Protein AF-A0AAW2WNN3-F1 (afdb_monomer)

Foldseek 3Di:
DVVLLCLLLVDDQAFDAADPAADDPPDPDPDDDDDPPDPPDDPQWDWDADLNDTDIWGADPQRNDTQPPLWDADVQVRTIGAVWFDQDPVSRGTHHQQSVLSVLVVLVVVLVVLVVLLVVLVVQLVVQCVVVVDDSVVSCVVCVVSVVSNVVSVVSCVVSVVVNVVVLVCLQQVHGNCCVVPPPCVPPRDSRHPGRVVSVCSSHVDDRDDHPDDPPDDPDDPPPDDD

Sequence (227 aa):
VLVLLLLTSGRDPGIIPRNTRPPAPESLGANVEPGPGQTASLPRTKDVVVDGVTVKVKYCETCMLYRPPRSSHCSICNNCVERFDHHCRWLGQCIGLRNYRFFFMFVFSTTLLCLYGHAFCWVYIRRIMDSEKTSIWKAMTKTPASIALIVYSLLALWFVGGLSVLHLYLISVNQSTYEKFRYHFSRHTNPFNKGIVKNFAEVFCSSIPESKINFRAKVQKKSGMPP

Nearest PDB structures (foldseek):
  8hf3-assembly1_A  TM=8.429E-01  e=1.816E-17  Homo sapiens
  8hfc-assembly1_A  TM=7.521E-01  e=1.299E-13  Saccharomyces cerevisiae S288C
  6bmn-assembly1_A  TM=8.277E-01  e=1.244E-09  Homo sapiens
  6bml-assembly1_A  TM=8.113E-01  e=1.244E-09  Homo sapiens
  6bmm-assembly1_B  TM=8.206E-01  e=7.171E-09  Homo sapiens

Secondary structure (DSSP, 8-state):
-HHHHHHHHSS---BPPPPSSPPP----SS--PPPTT---PPPSEEEEEETTEEEEEEEETTTTEEPPTT-EEETTTTEEETT--EEETTTTEEE-TTTHHHHHHHHHHHHHHHHHHHHHHHHHHHHHHHHHT--HHHHHHH-HHHHHHHHHHHHHIIIIIHHHHHHHHHHHTT--HHHHHH---TTS--TT---HHHHHHHHHTSPPPPPSS-TTSPP---TT---

Mean predicted aligned error: 7.96 Å

Organism: Sesamum radiatum (NCBI:txid300843)

Solvent-accessible surface area (backbone atoms only — not comparable to full-atom values): 13166 Å² total; per-residue (Å²): 84,69,69,31,45,48,50,29,61,72,38,71,23,35,54,55,74,61,48,96,54,66,72,75,80,72,71,71,68,92,85,74,82,80,62,96,84,67,76,86,71,76,69,65,57,48,82,44,75,47,93,90,42,79,41,82,29,44,55,34,79,93,38,26,40,71,40,56,85,64,35,44,72,38,79,87,80,67,41,38,26,34,47,31,32,49,73,40,78,93,63,74,41,61,36,10,62,58,14,39,54,33,43,51,51,22,40,43,44,44,30,51,50,35,51,50,53,38,52,49,41,53,52,52,43,51,52,46,18,66,75,68,74,46,52,69,70,60,33,44,70,75,35,57,67,47,53,52,48,41,56,50,29,53,57,46,41,56,55,39,37,49,49,36,53,52,50,52,52,27,38,46,55,46,45,39,64,41,42,67,77,70,47,80,54,87,86,48,83,67,76,68,45,72,47,47,70,53,29,45,39,59,58,75,68,48,83,75,78,80,76,74,60,69,89,82,60,79,82,78,80,66,91,86,70,81,134

Structure (mmCIF, N/CA/C/O backbone):
data_AF-A0AAW2WNN3-F1
#
_entry.id   AF-A0AAW2WNN3-F1
#
loop_
_atom_site.group_PDB
_atom_site.id
_atom_site.type_symbol
_atom_site.label_atom_id
_atom_site.label_alt_id
_atom_site.label_comp_id
_atom_site.label_asym_id
_atom_site.label_entity_id
_atom_site.label_seq_id
_atom_site.pdbx_PDB_ins_code
_atom_site.Cartn_x
_atom_site.Cartn_y
_atom_site.Cartn_z
_atom_site.occupancy
_atom_site.B_iso_or_equiv
_atom_site.auth_seq_id
_atom_site.auth_comp_id
_atom_site.auth_asym_id
_atom_site.auth_atom_id
_atom_site.pdbx_PDB_model_num
ATOM 1 N N . VAL A 1 1 ? -5.888 -9.943 8.414 1.00 93.50 1 VAL A N 1
ATOM 2 C CA . VAL A 1 1 ? -4.807 -8.985 8.756 1.00 93.50 1 VAL A CA 1
ATOM 3 C C . VAL A 1 1 ? -3.427 -9.644 8.769 1.00 93.50 1 VAL A C 1
ATOM 5 O O . VAL A 1 1 ? -2.638 -9.314 7.897 1.00 93.50 1 VAL A O 1
ATOM 8 N N . LEU A 1 2 ? -3.132 -10.604 9.659 1.00 96.50 2 LEU A N 1
ATOM 9 C CA . LEU A 1 2 ? -1.772 -11.168 9.804 1.00 96.50 2 LEU A CA 1
ATOM 10 C C . LEU A 1 2 ? -1.214 -11.852 8.545 1.00 96.50 2 LEU A C 1
ATOM 12 O O . LEU A 1 2 ? -0.072 -11.611 8.176 1.00 96.50 2 LEU A O 1
ATOM 16 N N . VAL A 1 3 ? -2.019 -12.648 7.836 1.00 97.75 3 VAL A N 1
ATOM 17 C CA . VAL A 1 3 ? -1.580 -13.269 6.571 1.00 97.75 3 VAL A CA 1
ATOM 18 C C . VAL A 1 3 ? -1.203 -12.205 5.5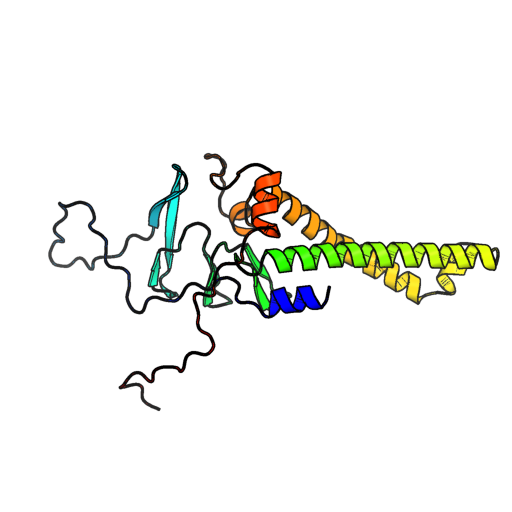36 1.00 97.75 3 VAL A C 1
ATOM 20 O O . VAL A 1 3 ? -0.174 -12.314 4.884 1.00 97.75 3 VAL A O 1
ATOM 23 N N . LEU A 1 4 ? -1.996 -11.138 5.418 1.00 97.69 4 LEU A N 1
ATOM 24 C CA . LEU A 1 4 ? -1.723 -10.039 4.489 1.00 97.69 4 LEU A CA 1
ATOM 25 C C . LEU A 1 4 ? -0.485 -9.242 4.902 1.00 97.69 4 LEU A C 1
ATOM 27 O O . LEU A 1 4 ? 0.291 -8.847 4.037 1.00 97.69 4 LEU A O 1
ATOM 31 N N . LEU A 1 5 ? -0.269 -9.062 6.207 1.00 96.75 5 LEU A N 1
ATOM 32 C CA . LEU A 1 5 ? 0.962 -8.490 6.742 1.00 96.75 5 LEU A CA 1
ATOM 33 C C . LEU A 1 5 ? 2.172 -9.319 6.300 1.00 96.75 5 LEU A C 1
ATOM 35 O O . LEU A 1 5 ? 3.082 -8.761 5.699 1.00 96.75 5 LEU A O 1
ATOM 39 N N . LEU A 1 6 ? 2.144 -10.640 6.511 1.00 97.00 6 LEU A N 1
ATOM 40 C CA . LEU A 1 6 ? 3.222 -11.553 6.116 1.00 97.00 6 LEU A CA 1
ATOM 41 C C . LEU A 1 6 ? 3.430 -11.605 4.599 1.00 97.00 6 LEU A C 1
ATOM 43 O O . LEU A 1 6 ? 4.561 -11.632 4.132 1.00 97.00 6 LEU A O 1
ATOM 47 N N . LEU A 1 7 ? 2.357 -11.587 3.807 1.00 96.81 7 LEU A N 1
ATOM 48 C CA . LEU A 1 7 ? 2.453 -11.546 2.345 1.00 96.81 7 LEU A CA 1
ATOM 49 C C . LEU A 1 7 ? 3.008 -10.215 1.841 1.00 96.81 7 LEU A C 1
ATOM 51 O O . LEU A 1 7 ? 3.690 -10.187 0.821 1.00 96.81 7 LEU A O 1
ATOM 55 N N . THR A 1 8 ? 2.726 -9.119 2.540 1.00 97.00 8 THR A N 1
ATOM 56 C CA . THR A 1 8 ? 3.298 -7.815 2.207 1.00 97.00 8 THR A CA 1
ATOM 57 C C . THR A 1 8 ? 4.762 -7.753 2.617 1.00 97.00 8 THR A C 1
ATOM 59 O O . THR A 1 8 ? 5.574 -7.271 1.835 1.00 97.00 8 THR A O 1
ATOM 62 N N . SER A 1 9 ? 5.100 -8.250 3.813 1.00 96.06 9 SER A N 1
ATOM 63 C CA . SER A 1 9 ? 6.438 -8.144 4.393 1.00 96.06 9 SER A CA 1
ATOM 64 C C . SER A 1 9 ? 7.424 -9.222 3.911 1.00 96.06 9 SER A C 1
ATOM 66 O O . SER A 1 9 ? 8.635 -9.032 3.920 1.00 96.06 9 SER A O 1
ATOM 68 N N . GLY A 1 10 ? 6.937 -10.378 3.478 1.00 94.12 10 GLY A N 1
ATOM 69 C CA . GLY A 1 10 ? 7.774 -11.499 3.046 1.00 94.12 10 GLY A CA 1
ATOM 70 C C . GLY A 1 10 ? 7.990 -11.575 1.537 1.00 94.12 10 GLY A C 1
ATOM 71 O O . GLY A 1 10 ? 8.739 -12.430 1.067 1.00 94.12 10 GLY A O 1
ATOM 72 N N . ARG A 1 11 ? 7.312 -10.732 0.750 1.00 94.88 11 ARG A N 1
ATOM 73 C CA . ARG A 1 11 ? 7.330 -10.818 -0.713 1.00 94.88 11 ARG A CA 1
ATOM 74 C C . ARG A 1 11 ? 8.263 -9.778 -1.311 1.00 94.88 11 ARG A C 1
ATOM 76 O O . ARG A 1 11 ? 8.199 -8.608 -0.960 1.00 94.88 11 ARG A O 1
ATOM 83 N N . ASP A 1 12 ? 9.061 -10.202 -2.289 1.00 96.62 12 ASP A N 1
ATOM 84 C CA . ASP A 1 12 ? 9.821 -9.284 -3.141 1.00 96.62 12 ASP A CA 1
ATOM 85 C C . ASP A 1 12 ? 8.890 -8.207 -3.729 1.00 96.62 12 ASP A C 1
ATOM 87 O O . ASP A 1 12 ? 7.919 -8.585 -4.395 1.00 96.62 12 ASP A O 1
ATOM 91 N N . PRO A 1 13 ? 9.166 -6.904 -3.525 1.00 97.06 13 PRO A N 1
ATOM 92 C CA . PRO A 1 13 ? 8.330 -5.816 -4.026 1.00 97.06 13 PRO A CA 1
ATOM 93 C C . PRO A 1 13 ? 8.410 -5.613 -5.543 1.00 97.06 13 PRO A C 1
ATOM 95 O O . PRO A 1 13 ? 7.554 -4.932 -6.110 1.00 97.06 13 PRO A O 1
ATOM 98 N N . GLY A 1 14 ? 9.402 -6.207 -6.208 1.00 96.81 14 GLY A N 1
ATOM 99 C CA . GLY A 1 14 ? 9.688 -6.010 -7.631 1.00 96.81 14 GLY A CA 1
ATOM 100 C C . GLY A 1 14 ? 11.078 -5.441 -7.828 1.00 96.81 14 GLY A C 1
ATOM 101 O O . GLY A 1 14 ? 11.228 -4.429 -8.510 1.00 96.81 14 GLY A O 1
ATOM 102 N N . ILE A 1 15 ? 12.077 -6.031 -7.168 1.00 97.12 15 ILE A N 1
ATOM 103 C CA . ILE A 1 15 ? 13.465 -5.589 -7.286 1.00 97.12 15 ILE A CA 1
ATOM 104 C C . ILE A 1 15 ? 13.954 -5.813 -8.719 1.00 97.12 15 ILE A C 1
ATOM 106 O O . ILE A 1 15 ? 13.857 -6.906 -9.279 1.00 97.12 15 ILE A O 1
ATOM 110 N N . ILE A 1 16 ? 14.525 -4.761 -9.298 1.00 96.31 16 ILE A N 1
ATOM 111 C CA . ILE A 1 16 ? 15.153 -4.794 -10.613 1.00 96.31 16 ILE A CA 1
ATOM 112 C C . ILE A 1 16 ? 16.613 -5.231 -10.433 1.00 96.31 16 ILE A C 1
ATOM 114 O O . ILE A 1 16 ? 17.341 -4.574 -9.679 1.00 96.31 16 ILE A O 1
ATOM 118 N N . PRO A 1 17 ? 17.063 -6.304 -11.113 1.00 94.19 17 PRO A N 1
ATOM 119 C CA . PRO A 1 17 ? 18.453 -6.735 -11.076 1.00 94.19 17 PRO A CA 1
ATOM 120 C C . PRO A 1 17 ? 19.395 -5.610 -11.495 1.00 94.19 17 PRO A C 1
ATOM 122 O O . PRO A 1 17 ? 19.122 -4.864 -12.434 1.00 94.19 17 PRO A O 1
ATOM 125 N N . ARG A 1 18 ? 20.517 -5.494 -10.787 1.00 92.31 18 ARG A N 1
ATOM 126 C CA . ARG A 1 18 ? 21.573 -4.548 -11.148 1.00 92.31 18 ARG A CA 1
ATOM 127 C C . ARG A 1 18 ? 22.283 -5.048 -12.399 1.00 92.31 18 ARG A C 1
ATOM 129 O O . ARG A 1 18 ? 22.563 -6.243 -12.503 1.00 92.31 18 ARG A O 1
ATOM 136 N N . ASN A 1 19 ? 22.646 -4.140 -13.296 1.00 89.19 19 ASN A N 1
ATOM 137 C CA . ASN A 1 19 ? 23.531 -4.514 -14.389 1.00 89.19 19 ASN A CA 1
ATOM 138 C C . ASN A 1 19 ? 24.960 -4.688 -13.866 1.00 89.19 19 ASN A C 1
ATOM 140 O O . ASN A 1 19 ? 25.377 -4.031 -12.915 1.00 89.19 19 ASN A O 1
ATOM 144 N N . THR A 1 20 ? 25.732 -5.569 -14.497 1.00 84.44 20 THR A N 1
ATOM 145 C CA . THR A 1 20 ? 27.167 -5.727 -14.207 1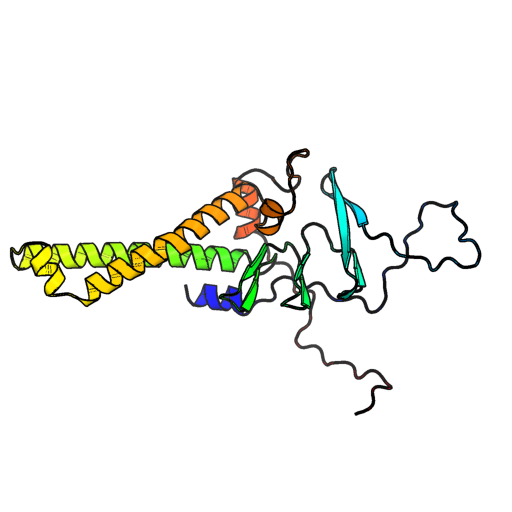.00 84.44 20 THR A CA 1
ATOM 146 C C . THR A 1 20 ? 28.013 -4.634 -14.848 1.00 84.44 20 THR A C 1
ATOM 148 O O . THR A 1 20 ? 29.131 -4.386 -14.398 1.00 84.44 20 THR A O 1
ATOM 151 N N . ARG A 1 21 ? 27.490 -3.999 -15.900 1.00 84.00 21 ARG A N 1
ATOM 152 C CA . ARG A 1 21 ? 28.112 -2.910 -16.651 1.00 84.00 21 ARG A CA 1
ATOM 153 C C . ARG A 1 21 ? 27.041 -1.883 -17.028 1.00 84.00 21 ARG A C 1
ATOM 155 O O . ARG A 1 21 ? 25.883 -2.273 -17.188 1.00 84.00 21 ARG A O 1
ATOM 162 N N . PRO A 1 22 ? 27.394 -0.599 -17.186 1.00 83.25 22 PRO A N 1
ATOM 163 C CA . PRO A 1 22 ? 26.474 0.395 -17.723 1.00 83.25 22 PRO A CA 1
ATOM 164 C C . PRO A 1 22 ? 25.902 -0.051 -19.079 1.00 83.25 22 PRO A C 1
ATOM 166 O O . PRO A 1 22 ? 26.604 -0.729 -19.836 1.00 83.25 22 PRO A O 1
ATOM 169 N N . PRO A 1 23 ? 24.647 0.307 -19.399 1.00 80.75 23 PRO A N 1
ATOM 170 C CA . PRO A 1 23 ? 24.099 0.065 -20.724 1.00 80.75 23 PRO A CA 1
ATOM 171 C C . PRO A 1 23 ? 24.974 0.770 -21.761 1.00 80.75 23 PRO A C 1
ATOM 173 O O . PRO A 1 23 ? 25.443 1.885 -21.520 1.00 80.75 23 PRO A O 1
ATOM 176 N N . ALA A 1 24 ? 25.190 0.126 -22.910 1.00 72.81 24 ALA A N 1
ATOM 177 C CA . ALA A 1 24 ? 25.825 0.802 -24.030 1.00 72.81 24 ALA A CA 1
ATOM 178 C C . ALA A 1 24 ? 24.991 2.046 -24.390 1.00 72.81 24 ALA A C 1
ATOM 180 O O . ALA A 1 24 ? 23.757 1.993 -24.293 1.00 72.81 24 ALA A O 1
ATOM 181 N N . PRO A 1 25 ? 25.621 3.162 -24.785 1.00 64.94 25 PRO A N 1
ATOM 182 C CA . PRO A 1 25 ? 24.896 4.237 -25.435 1.00 64.94 25 PRO A CA 1
ATOM 183 C C . PRO A 1 25 ? 24.332 3.665 -26.741 1.00 64.94 25 PRO A C 1
ATOM 185 O O . PRO A 1 25 ? 25.041 3.571 -27.737 1.00 64.94 25 PRO A O 1
ATOM 188 N N . GLU A 1 26 ? 23.079 3.198 -26.722 1.00 57.94 26 GLU A N 1
ATOM 189 C CA . GLU A 1 26 ? 22.323 2.944 -27.949 1.00 57.94 26 GLU A CA 1
ATOM 190 C C . GLU A 1 26 ? 22.453 4.202 -28.794 1.00 57.94 26 GLU A C 1
ATOM 192 O O . GLU A 1 26 ? 22.110 5.283 -28.311 1.00 57.94 26 GLU A O 1
ATOM 197 N N . SER A 1 27 ? 23.031 4.034 -29.985 1.00 43.69 27 SER A N 1
ATOM 198 C CA . SER A 1 27 ? 23.309 5.054 -30.990 1.00 43.69 27 SER A CA 1
ATOM 199 C C . SER A 1 27 ? 22.430 6.293 -30.813 1.00 43.69 27 SER A C 1
ATOM 201 O O . SER A 1 27 ? 21.297 6.341 -31.301 1.00 43.69 27 SER A O 1
ATOM 203 N N . LEU A 1 28 ? 22.980 7.313 -30.137 1.00 46.69 28 LEU A N 1
ATOM 204 C CA . LEU A 1 28 ? 22.729 8.697 -30.531 1.00 46.69 28 LEU A CA 1
ATOM 205 C C . LEU A 1 28 ? 22.792 8.661 -32.053 1.00 46.69 28 LEU A C 1
ATOM 207 O O . LEU A 1 28 ? 23.795 8.167 -32.575 1.00 46.69 28 LEU A O 1
ATOM 211 N N . GLY A 1 29 ? 21.680 8.991 -32.719 1.00 40.00 29 GLY A N 1
ATOM 212 C CA . GLY A 1 29 ? 21.528 8.813 -34.160 1.00 40.00 29 GLY A CA 1
ATOM 213 C C . GLY A 1 29 ? 22.829 9.150 -34.876 1.00 40.00 29 GLY A C 1
ATOM 214 O O . GLY A 1 29 ? 23.476 10.133 -34.511 1.00 40.00 29 GLY A O 1
ATOM 215 N N . ALA A 1 30 ? 23.233 8.274 -35.800 1.00 39.62 30 ALA A N 1
ATOM 216 C CA . ALA A 1 30 ? 24.415 8.440 -36.634 1.00 39.62 30 ALA A CA 1
ATOM 217 C C . ALA A 1 30 ? 24.674 9.933 -36.901 1.00 39.62 30 ALA A C 1
ATOM 219 O O . ALA A 1 30 ? 23.756 10.600 -37.381 1.00 39.62 30 ALA A O 1
ATOM 220 N N . ASN A 1 31 ? 25.868 10.417 -36.514 1.00 40.16 31 ASN A N 1
ATOM 221 C CA . ASN A 1 31 ? 26.497 11.720 -36.831 1.00 40.16 31 ASN A CA 1
ATOM 222 C C . ASN A 1 31 ? 27.065 12.532 -35.647 1.00 40.16 31 ASN A C 1
ATOM 224 O O . ASN A 1 31 ? 27.218 13.745 -35.772 1.00 40.16 31 ASN A O 1
ATOM 228 N N . VAL A 1 32 ? 27.467 11.917 -34.530 1.00 46.09 32 VAL A N 1
ATOM 229 C CA . VAL A 1 32 ? 28.412 12.589 -33.613 1.00 46.09 32 VAL A CA 1
ATOM 230 C C . VAL A 1 32 ? 29.598 11.673 -33.340 1.00 46.09 32 VAL A C 1
ATOM 232 O O . VAL A 1 32 ? 29.563 10.832 -32.445 1.00 46.09 32 VAL A O 1
ATOM 235 N N . GLU A 1 33 ? 30.641 11.836 -34.153 1.00 40.22 33 GLU A N 1
ATOM 236 C CA . GLU A 1 33 ? 31.986 11.335 -33.866 1.00 40.22 33 GLU A CA 1
ATOM 237 C C . GLU A 1 33 ? 32.453 11.938 -32.526 1.00 40.22 33 GLU A C 1
ATOM 239 O O . GLU A 1 33 ? 32.479 13.168 -32.386 1.00 40.22 33 GLU A O 1
ATOM 244 N N . PRO A 1 34 ? 32.805 11.129 -31.513 1.00 45.47 34 PRO A N 1
ATOM 245 C CA . PRO A 1 34 ? 33.394 11.662 -30.300 1.00 45.47 34 PRO A CA 1
ATOM 246 C C . PRO A 1 34 ? 34.815 12.141 -30.610 1.00 45.47 34 PRO A C 1
ATOM 248 O O . PRO A 1 34 ? 35.688 11.349 -30.958 1.00 45.47 34 PRO A O 1
ATOM 251 N N . GLY A 1 35 ? 35.056 13.445 -30.455 1.00 42.31 35 GLY A N 1
ATOM 252 C CA . GLY A 1 35 ? 36.406 14.006 -30.496 1.00 42.31 35 GLY A CA 1
ATOM 253 C C . GLY A 1 35 ? 37.317 13.373 -29.429 1.00 42.31 35 GLY A C 1
ATOM 254 O O . GLY A 1 35 ? 36.830 12.927 -28.380 1.00 42.31 35 GLY A O 1
ATOM 255 N N . PRO A 1 36 ? 38.642 13.326 -29.660 1.00 40.88 36 PRO A N 1
ATOM 256 C CA . PRO A 1 36 ? 39.577 12.643 -28.774 1.00 40.88 36 PRO A CA 1
ATOM 257 C C . PRO A 1 36 ? 39.578 13.319 -27.394 1.00 40.88 36 PRO A C 1
ATOM 259 O O . PRO A 1 36 ? 39.992 14.467 -27.257 1.00 40.88 36 PRO A O 1
ATOM 262 N N . GLY A 1 37 ? 39.082 12.612 -26.371 1.00 50.41 37 GLY A N 1
ATOM 263 C CA . GLY A 1 37 ? 39.082 13.071 -24.974 1.00 50.41 37 GLY A CA 1
ATOM 264 C C . GLY A 1 37 ? 37.717 13.146 -24.280 1.00 50.41 37 GLY A C 1
ATOM 265 O O . GLY A 1 37 ? 37.673 13.400 -23.078 1.00 50.41 37 GLY A O 1
ATOM 266 N N . GLN A 1 38 ? 36.601 12.891 -24.971 1.00 47.53 38 GLN A N 1
ATOM 267 C CA . GLN A 1 38 ? 35.292 12.817 -24.312 1.00 47.53 38 GLN A CA 1
ATOM 268 C C . GLN A 1 38 ? 35.036 11.404 -23.781 1.00 47.53 38 GLN A C 1
ATOM 270 O O . GLN A 1 38 ? 34.800 10.461 -24.535 1.00 47.53 38 GLN A O 1
ATOM 275 N N . THR A 1 39 ? 35.053 11.248 -22.455 1.00 47.56 39 THR A N 1
ATOM 276 C CA . THR A 1 39 ? 34.427 10.082 -21.824 1.00 47.56 39 THR A CA 1
ATOM 277 C C . THR A 1 39 ? 32.948 10.114 -22.198 1.00 47.56 39 THR A C 1
ATOM 279 O O . THR A 1 39 ? 32.260 11.090 -21.910 1.00 47.56 39 THR A O 1
ATOM 282 N N . ALA A 1 40 ? 32.459 9.087 -22.897 1.00 55.66 40 ALA A N 1
ATOM 283 C CA . ALA A 1 40 ? 31.060 8.987 -23.304 1.00 55.66 40 ALA A CA 1
ATOM 284 C C . ALA A 1 40 ? 30.160 8.931 -22.056 1.00 55.66 40 ALA A C 1
ATOM 286 O O . ALA A 1 40 ? 29.868 7.862 -21.519 1.00 55.66 40 ALA A O 1
ATOM 287 N N . SER A 1 41 ? 29.768 10.095 -21.536 1.00 65.62 41 SER A N 1
ATOM 288 C CA . SER A 1 41 ? 28.905 10.186 -20.367 1.00 65.62 41 SER A CA 1
ATOM 289 C C . SER A 1 41 ? 27.488 9.816 -20.789 1.00 65.62 41 SER A C 1
ATOM 291 O O . SER A 1 41 ? 26.921 10.437 -21.690 1.00 65.62 41 SER A O 1
ATOM 293 N N . LEU A 1 42 ? 26.914 8.792 -20.159 1.00 71.00 42 LEU A N 1
ATOM 294 C CA . LEU A 1 42 ? 25.535 8.397 -20.428 1.00 71.00 42 LEU A CA 1
ATOM 295 C C . LEU A 1 42 ? 24.583 9.548 -20.065 1.00 71.00 42 LEU A C 1
ATOM 297 O O . LEU A 1 42 ? 24.702 10.114 -18.971 1.00 71.00 42 LEU A O 1
ATOM 301 N N . PRO A 1 43 ? 23.608 9.893 -20.927 1.00 78.94 43 PRO A N 1
ATOM 302 C CA . PRO A 1 43 ? 22.664 10.955 -20.619 1.00 78.94 43 PRO A CA 1
ATOM 303 C C . PRO A 1 43 ? 21.873 10.599 -19.355 1.00 78.94 43 PRO A C 1
ATOM 305 O O . PRO A 1 43 ? 21.357 9.487 -19.215 1.00 78.94 43 PRO A O 1
ATOM 308 N N . ARG A 1 44 ? 21.749 11.556 -18.424 1.00 83.88 44 ARG A N 1
ATOM 309 C CA . ARG A 1 44 ? 21.057 11.356 -17.132 1.00 83.88 44 ARG A CA 1
ATOM 310 C C . ARG A 1 44 ? 19.591 10.952 -17.291 1.00 83.88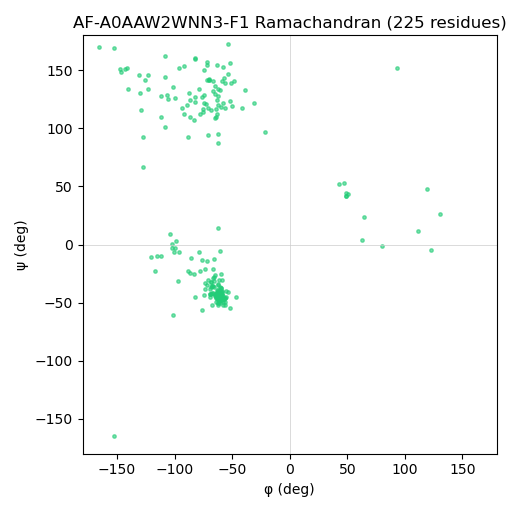 44 ARG A C 1
ATOM 312 O O . ARG A 1 44 ? 19.027 10.323 -16.391 1.00 83.88 44 ARG A O 1
ATOM 319 N N . THR A 1 45 ? 18.978 11.317 -18.413 1.00 85.69 45 THR A N 1
ATOM 320 C CA . THR A 1 45 ? 17.596 10.988 -18.758 1.00 85.69 45 THR A CA 1
ATOM 321 C C . THR A 1 45 ? 17.492 10.416 -20.160 1.00 85.69 45 THR A C 1
ATOM 323 O O . THR A 1 45 ? 18.202 10.866 -21.054 1.00 85.69 45 THR A O 1
ATOM 326 N N . LYS A 1 46 ? 16.564 9.480 -20.350 1.00 85.06 46 LYS A N 1
ATOM 327 C CA . LYS A 1 46 ? 16.177 8.927 -21.651 1.00 85.06 46 LYS A CA 1
ATOM 328 C C . LYS A 1 46 ? 14.666 9.080 -21.813 1.00 85.06 46 LYS A C 1
ATOM 330 O O . LYS A 1 46 ? 13.932 8.922 -20.839 1.00 85.06 46 LYS A O 1
ATOM 335 N N . ASP A 1 47 ? 14.214 9.402 -23.015 1.00 85.25 47 ASP A N 1
ATOM 336 C CA . ASP A 1 47 ? 12.791 9.468 -23.342 1.00 85.25 47 ASP A CA 1
ATOM 337 C C . ASP A 1 47 ? 12.316 8.073 -23.774 1.00 85.25 47 ASP A C 1
ATOM 339 O O . ASP A 1 47 ? 12.970 7.405 -24.574 1.00 85.25 47 ASP A O 1
ATOM 343 N N . VAL A 1 48 ? 11.212 7.600 -23.193 1.00 85.31 48 VAL A N 1
ATOM 344 C CA . VAL A 1 48 ? 10.612 6.290 -23.488 1.00 85.31 48 VAL A CA 1
ATOM 345 C C . VAL A 1 48 ? 9.128 6.489 -23.751 1.00 85.31 48 VAL A C 1
ATOM 347 O O . VAL A 1 48 ? 8.445 7.131 -22.957 1.00 85.31 48 VAL A O 1
ATOM 350 N N . VAL A 1 49 ? 8.620 5.940 -24.850 1.00 84.31 49 VAL A N 1
ATOM 351 C CA . VAL A 1 49 ? 7.194 6.015 -25.186 1.00 84.31 49 VAL A CA 1
ATOM 352 C C . VAL A 1 49 ? 6.436 4.925 -24.432 1.00 84.31 49 VAL A C 1
ATOM 354 O O . VAL A 1 49 ? 6.797 3.752 -24.497 1.00 84.31 49 VAL A O 1
ATOM 357 N N . VAL A 1 50 ? 5.387 5.317 -23.713 1.00 82.31 50 VAL A N 1
ATOM 358 C CA . VAL A 1 50 ? 4.489 4.428 -22.973 1.00 82.31 50 VAL A CA 1
ATOM 359 C C . VAL A 1 50 ? 3.060 4.776 -23.366 1.00 82.31 50 VAL A C 1
ATOM 361 O O . VAL A 1 50 ? 2.625 5.899 -23.130 1.00 82.31 50 VAL A O 1
ATOM 364 N N . ASP A 1 51 ? 2.354 3.839 -24.004 1.00 77.31 51 ASP A N 1
ATOM 365 C CA . ASP A 1 51 ? 0.984 4.030 -24.509 1.00 77.31 51 ASP A CA 1
ATOM 366 C C . ASP A 1 51 ? 0.813 5.325 -25.337 1.00 77.31 51 ASP A C 1
ATOM 368 O O . ASP A 1 51 ? -0.150 6.071 -25.188 1.00 77.31 51 ASP A O 1
ATOM 372 N N . GLY A 1 52 ? 1.796 5.624 -26.197 1.00 77.25 52 GLY A N 1
ATOM 373 C CA . GLY A 1 52 ? 1.806 6.819 -27.052 1.00 77.25 52 GLY A CA 1
ATOM 374 C C . GLY A 1 52 ? 2.249 8.116 -26.361 1.00 77.25 52 GLY A C 1
ATOM 375 O O . GLY A 1 52 ? 2.350 9.147 -27.022 1.00 77.25 52 GLY A O 1
ATOM 376 N N . VAL A 1 53 ? 2.565 8.083 -25.061 1.00 81.31 53 VAL A N 1
ATOM 377 C CA . VAL A 1 53 ? 3.039 9.242 -24.291 1.00 81.31 53 VAL A CA 1
ATOM 378 C C . VAL A 1 53 ? 4.530 9.117 -23.989 1.00 81.31 53 VAL A C 1
ATOM 380 O O . VAL A 1 53 ? 4.992 8.116 -23.443 1.00 81.31 53 VAL A O 1
ATOM 383 N N . THR A 1 54 ? 5.302 10.156 -24.303 1.00 82.50 54 THR A N 1
ATOM 384 C CA . THR A 1 54 ? 6.738 10.203 -24.000 1.00 82.50 54 THR A CA 1
ATOM 385 C C . THR A 1 54 ? 6.977 10.474 -22.514 1.00 82.50 54 THR A C 1
ATOM 387 O O . THR A 1 54 ? 6.649 11.542 -21.997 1.00 82.50 54 THR A O 1
ATOM 390 N N . VAL A 1 55 ? 7.595 9.517 -21.821 1.00 83.56 55 VAL A N 1
ATOM 391 C CA . VAL A 1 55 ? 7.956 9.589 -20.401 1.00 83.56 55 VAL A CA 1
ATOM 392 C C . VAL A 1 55 ? 9.476 9.658 -20.247 1.00 83.56 55 VAL A C 1
ATOM 394 O O . VAL A 1 55 ? 10.213 8.809 -20.745 1.00 83.56 55 VAL A O 1
ATOM 397 N N . LYS A 1 56 ? 9.952 10.651 -19.488 1.00 85.06 56 LYS A N 1
ATOM 398 C CA . LYS A 1 56 ? 11.368 10.794 -19.116 1.00 85.06 56 LYS A CA 1
ATOM 399 C C . LYS A 1 56 ? 11.750 9.793 -18.027 1.00 85.06 56 LYS A C 1
ATOM 401 O O . LYS A 1 56 ? 11.314 9.923 -16.879 1.00 85.06 56 LYS A O 1
ATOM 406 N N . VAL A 1 57 ? 12.621 8.842 -18.354 1.00 88.50 57 VAL A N 1
ATOM 407 C CA . VAL A 1 57 ? 13.248 7.933 -17.386 1.00 88.50 57 VAL A CA 1
ATOM 408 C C . VAL A 1 57 ? 14.626 8.434 -16.966 1.00 88.50 57 VAL A C 1
ATOM 410 O O . VAL A 1 57 ? 15.299 9.132 -17.719 1.00 88.50 57 VAL A O 1
ATOM 413 N N . LYS A 1 58 ? 15.058 8.087 -15.750 1.00 90.31 58 LYS A N 1
ATOM 414 C CA . LYS A 1 58 ? 16.344 8.517 -15.175 1.00 90.31 58 LYS A CA 1
ATOM 415 C C . LYS A 1 58 ? 17.328 7.357 -15.108 1.00 90.31 58 LYS A C 1
ATOM 417 O O . LYS A 1 58 ? 16.938 6.234 -14.785 1.00 90.31 58 LYS A O 1
ATOM 422 N N . TYR A 1 59 ? 18.604 7.642 -15.337 1.00 91.56 59 TYR A N 1
ATOM 423 C CA . TYR A 1 59 ? 19.675 6.687 -15.084 1.00 91.56 59 TYR A CA 1
ATOM 424 C C . TYR A 1 59 ? 19.873 6.473 -13.574 1.00 91.56 59 TYR A C 1
ATOM 426 O O . TYR A 1 59 ? 19.725 7.392 -12.763 1.00 91.56 59 TYR A O 1
ATOM 434 N N . CYS A 1 60 ? 20.154 5.238 -13.166 1.00 93.31 60 CYS A N 1
ATOM 435 C CA . CYS A 1 60 ? 20.542 4.896 -11.806 1.00 93.31 60 CYS A CA 1
ATOM 436 C C . CYS A 1 60 ? 22.001 4.456 -11.786 1.00 93.31 60 CYS A C 1
ATOM 438 O O . CYS A 1 60 ? 22.304 3.350 -12.218 1.00 93.31 60 CYS A O 1
ATOM 440 N N . GLU A 1 61 ? 22.874 5.270 -11.203 1.00 91.75 61 GLU A N 1
ATOM 441 C CA . GLU A 1 61 ? 24.303 4.958 -11.088 1.00 91.75 61 GLU A CA 1
ATOM 442 C C . GLU A 1 61 ? 24.541 3.713 -10.223 1.00 91.75 61 GLU A C 1
ATOM 444 O O . GLU A 1 61 ? 25.238 2.794 -10.636 1.00 91.75 61 GLU A O 1
ATOM 449 N N . THR A 1 62 ? 23.854 3.606 -9.082 1.00 92.06 62 THR A N 1
ATOM 450 C CA . THR A 1 62 ? 24.000 2.482 -8.139 1.00 92.06 62 THR A CA 1
ATOM 451 C C . THR A 1 62 ? 23.622 1.118 -8.723 1.00 92.06 62 THR A C 1
ATOM 453 O O . THR A 1 62 ? 24.212 0.099 -8.370 1.00 92.06 62 THR A O 1
ATOM 456 N N . CYS A 1 63 ? 22.612 1.080 -9.596 1.00 92.69 63 CYS A N 1
ATOM 457 C CA . CYS A 1 63 ? 22.127 -0.153 -10.224 1.00 92.69 63 CYS A CA 1
ATOM 458 C C . CYS A 1 63 ? 22.619 -0.309 -11.673 1.00 92.69 63 CYS A C 1
ATOM 460 O O . CYS A 1 63 ? 22.322 -1.324 -12.299 1.00 92.69 63 CYS A O 1
ATOM 462 N N . MET A 1 64 ? 23.348 0.687 -12.188 1.00 92.31 64 MET A N 1
ATOM 463 C CA . MET A 1 64 ? 23.856 0.790 -13.558 1.00 92.31 64 MET A CA 1
ATOM 464 C C . MET A 1 64 ? 22.802 0.526 -14.643 1.00 92.31 64 MET A C 1
ATOM 466 O O . MET A 1 64 ? 23.048 -0.193 -15.608 1.00 92.31 64 MET A O 1
ATOM 470 N N . LEU A 1 65 ? 21.604 1.093 -14.490 1.00 92.25 65 LEU A N 1
ATOM 471 C CA . LEU A 1 65 ? 20.492 0.888 -15.423 1.00 92.25 65 LEU A CA 1
ATOM 472 C C . LEU A 1 65 ? 19.663 2.156 -15.623 1.00 92.25 65 LEU A C 1
ATOM 474 O O . LEU A 1 65 ? 19.527 2.977 -14.711 1.00 92.25 65 LEU A O 1
ATOM 478 N N . TYR A 1 66 ? 19.060 2.299 -16.805 1.00 91.81 66 TYR A N 1
ATOM 479 C CA . TYR A 1 66 ? 17.951 3.232 -16.994 1.00 91.81 66 TYR A CA 1
ATOM 480 C C . TYR A 1 66 ? 16.716 2.662 -16.316 1.00 91.81 66 TYR A C 1
ATOM 482 O O . TYR A 1 66 ? 16.285 1.553 -16.620 1.00 91.81 66 TYR A O 1
ATOM 490 N N . ARG A 1 67 ? 16.171 3.416 -15.361 1.00 93.00 67 ARG A N 1
ATOM 491 C CA . ARG A 1 67 ? 15.020 2.997 -14.558 1.00 93.00 67 ARG A CA 1
ATOM 492 C C . ARG A 1 67 ? 13.821 2.795 -15.487 1.00 93.00 67 ARG A C 1
ATOM 494 O O . ARG A 1 67 ? 13.425 3.769 -16.122 1.00 93.00 67 ARG A O 1
ATOM 501 N N . PRO A 1 68 ? 13.216 1.598 -15.568 1.00 92.50 68 PRO A N 1
ATOM 502 C CA . PRO A 1 68 ? 11.972 1.413 -16.307 1.00 92.50 68 PRO A CA 1
ATOM 503 C C . PRO A 1 68 ? 10.895 2.429 -15.889 1.00 92.50 68 PRO A C 1
ATOM 505 O O . PRO A 1 68 ? 10.941 2.930 -14.754 1.00 92.50 68 PRO A O 1
ATOM 508 N N . PRO A 1 69 ? 9.908 2.728 -16.749 1.00 91.00 69 PRO A N 1
ATOM 509 C CA . PRO A 1 69 ? 8.794 3.599 -16.389 1.00 91.00 69 PRO A CA 1
ATOM 510 C C . PRO A 1 69 ? 8.164 3.197 -15.049 1.00 91.00 69 PRO A C 1
ATOM 512 O O . PRO A 1 69 ? 8.048 2.012 -14.734 1.00 91.00 69 PRO A O 1
ATOM 515 N N . ARG A 1 70 ? 7.781 4.193 -14.240 1.00 92.62 70 ARG A N 1
ATOM 516 C CA . ARG A 1 70 ? 7.203 4.016 -12.891 1.00 92.62 70 ARG A CA 1
ATOM 517 C C . ARG A 1 70 ? 8.123 3.352 -11.852 1.00 92.62 70 ARG A C 1
ATOM 519 O O . ARG A 1 70 ? 7.695 3.103 -10.726 1.00 92.62 70 ARG A O 1
ATOM 526 N N . SER A 1 71 ? 9.379 3.047 -12.180 1.00 94.88 71 SER A N 1
ATOM 527 C CA . SER A 1 71 ? 10.340 2.504 -11.213 1.00 94.88 71 SER A CA 1
ATOM 528 C C . SER A 1 71 ? 11.146 3.606 -10.528 1.00 94.88 71 SER A C 1
ATOM 530 O O . SER A 1 71 ? 11.339 4.704 -11.057 1.00 94.88 71 SER A O 1
ATOM 532 N N . SER A 1 72 ? 11.631 3.334 -9.318 1.00 95.31 72 SER A N 1
ATOM 533 C CA . SER A 1 72 ? 12.499 4.262 -8.587 1.00 95.31 72 SER A CA 1
ATOM 534 C C . SER A 1 72 ? 13.512 3.535 -7.721 1.00 95.31 72 SER A C 1
ATOM 536 O O . SER A 1 72 ? 13.282 2.418 -7.267 1.00 95.31 72 SER A O 1
ATOM 538 N N . HIS A 1 73 ? 14.663 4.179 -7.519 1.00 96.50 73 HIS A N 1
ATOM 539 C CA . HIS A 1 73 ? 15.689 3.696 -6.604 1.00 96.50 73 HIS A CA 1
ATOM 540 C C . HIS A 1 73 ? 15.338 4.115 -5.177 1.00 96.50 73 HIS A C 1
ATOM 542 O O . HIS A 1 73 ? 15.195 5.309 -4.902 1.00 96.50 73 HIS A O 1
ATOM 548 N N . CYS A 1 74 ? 15.222 3.143 -4.278 1.00 97.06 74 CYS A N 1
ATOM 549 C CA . CYS A 1 74 ? 15.129 3.391 -2.849 1.00 97.06 74 CYS A CA 1
ATOM 550 C C . CYS A 1 74 ? 16.531 3.307 -2.249 1.00 97.06 74 CYS A C 1
ATOM 552 O O . CYS A 1 74 ? 17.134 2.238 -2.271 1.00 97.06 74 CYS A O 1
ATOM 554 N N . SER A 1 75 ? 17.031 4.409 -1.688 1.00 95.75 75 SER A N 1
ATOM 555 C CA . SER A 1 75 ? 18.345 4.444 -1.034 1.00 95.75 75 SER A CA 1
ATOM 556 C C . SER A 1 75 ? 18.403 3.579 0.228 1.00 95.75 75 SER A C 1
ATOM 558 O O . SER A 1 75 ? 19.442 2.996 0.506 1.00 95.75 75 SER A O 1
ATOM 560 N N . ILE A 1 76 ? 17.284 3.442 0.952 1.00 96.50 76 ILE A N 1
ATOM 561 C CA . ILE A 1 76 ? 17.197 2.627 2.176 1.00 96.50 76 ILE A CA 1
ATOM 562 C C . ILE A 1 76 ? 17.347 1.141 1.840 1.00 96.50 76 ILE A C 1
ATOM 564 O O . ILE A 1 76 ? 18.192 0.455 2.400 1.00 96.50 76 ILE A O 1
ATOM 568 N N . CYS A 1 77 ? 16.556 0.641 0.886 1.00 95.94 77 CYS A N 1
ATOM 569 C CA . CYS A 1 77 ? 16.668 -0.745 0.426 1.00 95.94 77 CYS A CA 1
ATOM 570 C C . CYS A 1 77 ? 17.828 -0.956 -0.556 1.00 95.94 77 CYS A C 1
ATOM 572 O O . CYS A 1 77 ? 18.064 -2.090 -0.960 1.00 95.94 77 CYS A O 1
ATOM 574 N N . ASN A 1 78 ? 18.504 0.116 -0.979 1.00 96.38 78 ASN A N 1
ATOM 575 C CA . ASN A 1 78 ? 19.578 0.137 -1.968 1.00 96.38 78 ASN A CA 1
ATOM 576 C C . ASN A 1 78 ? 19.251 -0.636 -3.261 1.00 96.38 78 ASN A C 1
ATOM 578 O O . ASN A 1 78 ? 20.067 -1.393 -3.784 1.00 96.38 78 ASN A O 1
ATOM 582 N N . ASN A 1 79 ? 18.028 -0.499 -3.768 1.00 95.69 79 ASN A N 1
ATOM 583 C CA . ASN A 1 79 ? 17.563 -1.233 -4.943 1.00 95.69 79 ASN A CA 1
ATOM 584 C C . ASN A 1 79 ? 16.582 -0.393 -5.765 1.00 95.69 79 ASN A C 1
ATOM 586 O O . ASN A 1 79 ? 15.822 0.418 -5.226 1.00 95.69 79 ASN A O 1
ATOM 590 N N . CYS A 1 80 ? 16.585 -0.602 -7.082 1.00 97.31 80 CYS A N 1
ATOM 591 C CA . CYS A 1 80 ? 15.510 -0.130 -7.949 1.00 97.31 80 CYS A CA 1
ATOM 592 C C . CYS A 1 80 ? 14.309 -1.070 -7.834 1.00 97.31 80 CYS A C 1
ATOM 594 O O . CYS A 1 80 ? 14.476 -2.285 -7.890 1.00 97.31 80 CYS A O 1
ATOM 596 N N . VAL A 1 81 ? 13.112 -0.505 -7.682 1.00 97.88 81 VAL A N 1
ATOM 597 C CA . VAL A 1 81 ? 11.863 -1.258 -7.507 1.00 97.88 81 VAL A CA 1
ATOM 598 C C . VAL A 1 81 ? 10.861 -0.857 -8.585 1.00 97.88 81 VAL A C 1
ATOM 600 O O . VAL A 1 81 ? 10.681 0.334 -8.857 1.00 97.88 81 VAL A O 1
ATOM 603 N N . GLU A 1 82 ? 10.222 -1.844 -9.210 1.00 96.62 82 GLU A N 1
ATOM 604 C CA . GLU A 1 82 ? 9.173 -1.652 -10.216 1.00 96.62 82 GLU A CA 1
ATOM 605 C C . GLU A 1 82 ? 7.887 -1.104 -9.609 1.00 96.62 82 GLU A C 1
ATOM 607 O O . GLU A 1 82 ? 7.481 -1.519 -8.522 1.00 96.62 82 GLU A O 1
ATOM 612 N N . ARG A 1 83 ? 7.229 -0.191 -10.342 1.00 95.62 83 ARG A N 1
ATOM 613 C CA . ARG A 1 83 ? 6.012 0.514 -9.903 1.00 95.62 83 ARG A CA 1
ATOM 614 C C . ARG A 1 83 ? 6.135 0.962 -8.442 1.00 95.62 83 ARG A C 1
ATOM 616 O O . ARG A 1 83 ? 5.317 0.609 -7.597 1.00 95.62 83 ARG A O 1
ATOM 623 N N . PHE A 1 84 ? 7.226 1.665 -8.143 1.00 97.25 84 PHE A N 1
ATOM 624 C CA . PHE A 1 84 ? 7.572 2.047 -6.781 1.00 97.25 84 PHE A CA 1
ATOM 625 C C . PHE A 1 84 ? 6.495 2.968 -6.202 1.00 97.25 84 PHE A C 1
ATOM 627 O O . PHE A 1 84 ? 6.146 3.988 -6.804 1.00 97.25 84 PHE A O 1
ATOM 634 N N . ASP A 1 85 ? 5.990 2.609 -5.024 1.00 97.19 85 ASP A N 1
ATOM 635 C CA . ASP A 1 85 ? 5.004 3.406 -4.305 1.00 97.19 85 ASP A CA 1
ATOM 636 C C . ASP A 1 85 ? 5.662 4.203 -3.180 1.00 97.19 85 ASP A C 1
ATOM 638 O O . ASP A 1 85 ? 5.657 5.432 -3.202 1.00 97.19 85 ASP A O 1
ATOM 642 N N . HIS A 1 86 ? 6.283 3.510 -2.227 1.00 96.94 86 HIS A N 1
ATOM 643 C CA . HIS A 1 86 ? 7.044 4.121 -1.141 1.00 96.94 86 HIS A CA 1
ATOM 644 C C . HIS A 1 86 ? 7.922 3.082 -0.432 1.00 96.94 86 HIS A C 1
ATOM 646 O O . HIS A 1 86 ? 7.792 1.878 -0.637 1.00 96.94 86 HIS A O 1
ATOM 652 N N . HIS A 1 87 ? 8.820 3.541 0.441 1.00 97.69 87 HIS A N 1
ATOM 653 C CA . HIS A 1 87 ? 9.445 2.677 1.441 1.00 97.69 87 HIS A CA 1
ATOM 654 C C . HIS A 1 87 ? 8.621 2.739 2.728 1.00 97.69 87 HIS A C 1
ATOM 656 O O . HIS A 1 87 ? 8.560 3.785 3.378 1.00 97.69 87 HIS A O 1
ATOM 662 N N . CYS A 1 88 ? 7.967 1.636 3.082 1.00 97.00 88 CYS A N 1
ATOM 663 C CA . CYS A 1 88 ? 7.143 1.548 4.275 1.00 97.00 88 CYS A CA 1
ATOM 664 C C . CYS A 1 88 ? 8.026 1.258 5.487 1.00 97.00 88 CYS A C 1
ATOM 666 O O . CYS A 1 88 ? 8.502 0.140 5.679 1.00 97.00 88 CYS A O 1
ATOM 668 N N . ARG A 1 89 ? 8.217 2.274 6.330 1.00 94.81 89 ARG A N 1
ATOM 669 C CA . ARG A 1 89 ? 9.064 2.175 7.525 1.00 94.81 89 ARG A CA 1
ATOM 670 C C . ARG A 1 89 ? 8.503 1.195 8.565 1.00 94.81 89 ARG A C 1
ATOM 672 O O . ARG A 1 89 ? 9.274 0.560 9.266 1.00 94.81 89 ARG A O 1
ATOM 679 N N . TRP A 1 90 ? 7.181 1.017 8.593 1.00 92.44 90 TRP A N 1
ATOM 680 C CA . TRP A 1 90 ? 6.488 0.054 9.458 1.00 92.44 90 TRP A CA 1
ATOM 681 C C . TRP A 1 90 ? 6.758 -1.404 9.080 1.00 92.44 90 TRP A C 1
ATOM 683 O O . TRP A 1 90 ? 6.780 -2.270 9.945 1.00 92.44 90 TRP A O 1
ATOM 693 N N . LEU A 1 91 ? 6.954 -1.671 7.787 1.00 94.25 91 LEU A N 1
ATOM 694 C CA . LEU A 1 91 ? 7.198 -3.015 7.259 1.00 94.25 91 LEU A CA 1
ATOM 695 C C . LEU A 1 91 ? 8.681 -3.278 6.973 1.00 94.25 91 LEU A C 1
ATOM 697 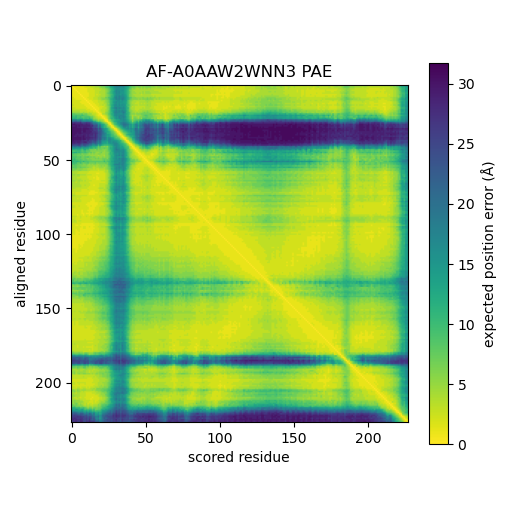O O . LEU A 1 91 ? 9.037 -4.387 6.584 1.00 94.25 91 LEU A O 1
ATOM 701 N N . GLY A 1 92 ? 9.531 -2.257 7.109 1.00 94.81 92 GLY A N 1
ATOM 702 C CA . GLY A 1 92 ? 10.961 -2.343 6.823 1.00 94.81 92 GLY A CA 1
ATOM 703 C C . GLY A 1 92 ? 11.295 -2.610 5.352 1.00 94.81 92 GLY A C 1
ATOM 704 O O . GLY A 1 92 ? 12.366 -3.139 5.065 1.00 94.81 92 GLY A O 1
ATOM 705 N N . GLN A 1 93 ? 10.405 -2.285 4.405 1.00 96.19 93 GLN A N 1
ATOM 706 C CA . GLN A 1 93 ? 10.636 -2.567 2.984 1.00 96.19 93 GLN A CA 1
ATOM 707 C C . GLN A 1 93 ? 9.921 -1.627 2.020 1.00 96.19 93 GLN A C 1
ATOM 709 O O . GLN A 1 93 ? 9.017 -0.874 2.384 1.00 96.19 93 GLN A O 1
ATOM 714 N N . CYS A 1 94 ? 10.297 -1.713 0.746 1.00 98.19 94 CYS A N 1
ATOM 715 C CA . CYS A 1 94 ? 9.575 -1.051 -0.329 1.00 98.19 94 CYS A CA 1
ATOM 716 C C . CYS A 1 94 ? 8.211 -1.691 -0.592 1.00 98.19 94 CYS A C 1
ATOM 718 O O . CYS A 1 94 ? 8.068 -2.908 -0.592 1.00 98.19 94 CYS A O 1
ATOM 720 N N . ILE A 1 95 ? 7.233 -0.849 -0.901 1.00 98.50 95 ILE A N 1
ATOM 721 C CA . ILE A 1 95 ? 5.979 -1.234 -1.534 1.00 98.50 95 ILE A CA 1
ATOM 722 C C . ILE A 1 95 ? 6.100 -0.909 -3.021 1.00 98.50 95 ILE A C 1
ATOM 724 O O . ILE A 1 95 ? 6.448 0.213 -3.402 1.00 98.50 95 ILE A O 1
ATOM 728 N N . GLY A 1 96 ? 5.853 -1.910 -3.857 1.00 97.75 96 GLY A N 1
ATOM 729 C CA . GLY A 1 96 ? 5.994 -1.838 -5.305 1.00 97.75 96 GLY A CA 1
ATOM 730 C C . GLY A 1 96 ? 5.063 -2.811 -6.018 1.00 97.75 96 GLY A C 1
ATOM 731 O O . GLY A 1 96 ? 4.124 -3.348 -5.429 1.00 97.75 96 GLY A O 1
ATOM 732 N N . LEU A 1 97 ? 5.331 -3.056 -7.299 1.00 97.19 97 LEU A N 1
ATOM 733 C CA . LEU A 1 97 ? 4.462 -3.810 -8.206 1.00 97.19 97 LEU A CA 1
ATOM 734 C C . LEU A 1 97 ? 3.931 -5.132 -7.626 1.00 97.19 97 LEU A C 1
ATOM 736 O O . LEU A 1 97 ? 2.751 -5.449 -7.775 1.00 97.19 97 LEU A O 1
ATOM 740 N N . ARG A 1 98 ? 4.799 -5.918 -6.984 1.00 97.19 98 ARG A N 1
ATOM 741 C CA . ARG A 1 98 ? 4.503 -7.310 -6.612 1.00 97.19 98 ARG A CA 1
ATOM 742 C C . ARG A 1 98 ? 3.827 -7.473 -5.253 1.00 97.19 98 ARG A C 1
ATOM 744 O O . ARG A 1 98 ? 3.195 -8.509 -5.031 1.00 97.19 98 ARG A O 1
ATOM 751 N N . ASN A 1 99 ? 3.978 -6.505 -4.347 1.00 97.62 99 ASN A N 1
ATOM 752 C CA . ASN A 1 99 ? 3.430 -6.561 -2.987 1.00 97.62 99 ASN A CA 1
ATOM 753 C C . ASN A 1 99 ? 2.352 -5.494 -2.710 1.00 97.62 99 ASN A C 1
ATOM 755 O O . ASN A 1 99 ? 1.635 -5.620 -1.718 1.00 97.62 99 ASN A O 1
ATOM 759 N N . TYR A 1 100 ? 2.150 -4.516 -3.605 1.00 98.12 100 TYR A N 1
ATOM 760 C CA . TYR A 1 100 ? 1.158 -3.443 -3.440 1.00 98.12 100 TYR A CA 1
ATOM 761 C C . TYR A 1 100 ? -0.264 -3.951 -3.161 1.00 98.12 100 TYR A C 1
ATOM 763 O O . TYR A 1 100 ? -0.944 -3.417 -2.287 1.00 98.12 100 TYR A O 1
ATOM 771 N N . ARG A 1 101 ? -0.715 -5.018 -3.841 1.00 97.19 101 ARG A N 1
ATOM 772 C CA . ARG A 1 101 ? -2.062 -5.576 -3.602 1.00 97.19 101 ARG A CA 1
ATOM 773 C C . ARG A 1 101 ? -2.244 -6.059 -2.164 1.00 97.19 101 ARG A C 1
ATOM 775 O O . ARG A 1 101 ? -3.284 -5.815 -1.562 1.00 97.19 101 ARG A O 1
ATOM 782 N N . PHE A 1 102 ? -1.224 -6.715 -1.613 1.00 97.94 102 PHE A N 1
ATOM 783 C CA . PHE A 1 102 ? -1.264 -7.255 -0.258 1.00 97.94 102 PHE A CA 1
ATOM 784 C C . PHE A 1 102 ? -1.156 -6.131 0.758 1.00 97.94 102 PHE A C 1
ATOM 786 O O . PHE A 1 102 ? -1.899 -6.148 1.733 1.00 97.94 102 PHE A O 1
ATOM 793 N N . PHE A 1 103 ? -0.325 -5.122 0.475 1.00 98.12 103 PHE A N 1
ATOM 794 C CA . PHE A 1 103 ? -0.230 -3.912 1.281 1.00 98.12 103 PHE A CA 1
ATOM 795 C C . PHE A 1 103 ? -1.593 -3.228 1.403 1.00 98.12 103 PHE A C 1
ATOM 797 O O . PHE A 1 103 ? -2.063 -2.989 2.513 1.00 98.12 103 PHE A O 1
ATOM 804 N N . PHE A 1 104 ? -2.263 -2.970 0.277 1.00 98.19 104 PHE A N 1
ATOM 805 C CA . PHE A 1 104 ? -3.571 -2.327 0.302 1.00 98.19 104 PHE A CA 1
ATOM 806 C C . PHE A 1 104 ? -4.603 -3.174 1.053 1.00 98.19 104 PHE A C 1
ATOM 808 O O . PHE A 1 104 ? -5.286 -2.664 1.936 1.00 98.19 104 PHE A O 1
ATOM 815 N N . MET A 1 105 ? -4.693 -4.477 0.762 1.00 97.94 105 MET A N 1
ATOM 816 C CA . MET A 1 105 ? -5.606 -5.371 1.481 1.00 97.94 105 MET A CA 1
ATOM 817 C C . MET A 1 105 ? -5.287 -5.431 2.983 1.00 97.94 105 MET A C 1
ATOM 819 O O . MET A 1 105 ? -6.199 -5.522 3.804 1.00 97.94 105 MET A O 1
ATOM 823 N N . PHE A 1 106 ? -4.010 -5.386 3.369 1.00 97.94 106 PHE A N 1
ATOM 824 C CA . PHE A 1 106 ? -3.579 -5.336 4.764 1.00 97.94 106 PHE A CA 1
ATOM 825 C C . PHE A 1 106 ? -4.085 -4.064 5.447 1.00 97.94 106 PHE A C 1
ATOM 827 O O . PHE A 1 106 ? -4.751 -4.165 6.476 1.00 97.94 106 PHE A O 1
ATOM 834 N N . VAL A 1 107 ? -3.837 -2.889 4.863 1.00 97.94 107 VAL A N 1
ATOM 835 C CA . VAL A 1 107 ? -4.299 -1.607 5.417 1.00 97.94 107 VAL A CA 1
ATOM 836 C C . VAL A 1 107 ? -5.828 -1.573 5.481 1.00 97.94 107 VAL A C 1
ATOM 838 O O . VAL A 1 107 ? -6.383 -1.317 6.547 1.00 97.94 107 VAL A O 1
ATOM 841 N N . PHE A 1 108 ? -6.510 -1.944 4.395 1.00 98.06 108 PHE A N 1
ATOM 842 C CA . PHE A 1 108 ? -7.971 -1.946 4.323 1.00 98.06 108 PHE A CA 1
ATOM 843 C C . PHE A 1 108 ? -8.608 -2.916 5.328 1.00 98.06 108 PHE A C 1
ATOM 845 O O . PHE A 1 108 ? -9.504 -2.539 6.079 1.00 98.06 108 PHE A O 1
ATOM 852 N N . SER A 1 109 ? -8.114 -4.156 5.417 1.00 98.06 109 SER A N 1
ATOM 853 C CA . SER A 1 109 ? -8.614 -5.121 6.409 1.00 98.06 109 SER A CA 1
ATOM 854 C C . SER A 1 109 ? -8.295 -4.709 7.847 1.00 98.06 109 SER A C 1
ATOM 856 O O . SER A 1 109 ? -9.069 -5.024 8.748 1.00 98.06 109 SER A O 1
ATOM 858 N N . THR A 1 110 ? -7.203 -3.974 8.074 1.00 97.31 110 THR A N 1
ATOM 859 C CA . THR A 1 110 ? -6.894 -3.377 9.381 1.00 97.31 110 THR A CA 1
ATOM 860 C C . THR A 1 110 ? -7.887 -2.267 9.714 1.00 97.31 110 THR A C 1
ATOM 862 O O . THR A 1 110 ? -8.402 -2.245 10.826 1.00 97.31 110 THR A O 1
ATOM 865 N N . THR A 1 111 ? -8.250 -1.408 8.753 1.00 98.00 111 THR A N 1
ATOM 866 C CA . THR A 1 111 ? -9.327 -0.421 8.931 1.00 98.00 111 THR A CA 1
ATOM 867 C C . THR A 1 111 ? -10.645 -1.102 9.304 1.00 9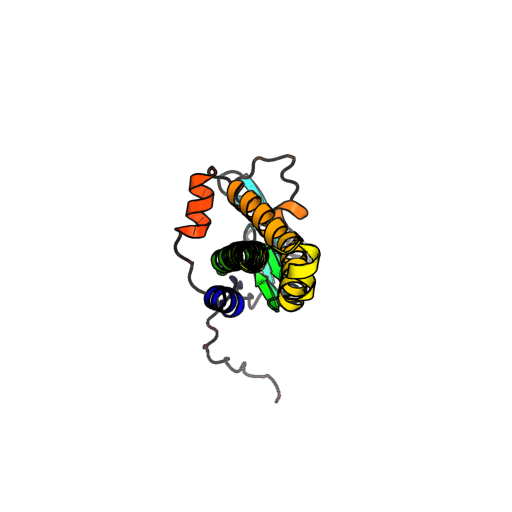8.00 111 THR A C 1
ATOM 869 O O . THR A 1 111 ? -11.278 -0.696 10.275 1.00 98.00 111 THR A O 1
ATOM 872 N N . LEU A 1 112 ? -11.033 -2.172 8.597 1.00 97.88 112 LEU A N 1
ATOM 873 C CA . LEU A 1 112 ? -12.250 -2.929 8.917 1.00 97.88 112 LEU A CA 1
ATOM 874 C C . LEU A 1 112 ? -12.193 -3.564 10.313 1.00 97.88 112 LEU A C 1
ATOM 876 O O . LEU A 1 112 ? -13.179 -3.513 11.044 1.00 97.88 112 LEU A O 1
ATOM 880 N N . LEU A 1 113 ? -11.043 -4.117 10.710 1.00 96.94 113 LEU A N 1
ATOM 881 C CA . LEU A 1 113 ? -10.848 -4.672 12.050 1.00 96.94 113 LEU A CA 1
ATOM 882 C C . LEU A 1 113 ? -10.971 -3.591 13.135 1.00 96.94 113 LEU A C 1
ATOM 884 O O . LEU A 1 113 ? -11.615 -3.825 14.156 1.00 96.94 113 LEU A O 1
ATOM 888 N N . CYS A 1 114 ? -10.402 -2.404 12.909 1.00 97.38 114 CYS A N 1
ATOM 889 C CA . CYS A 1 114 ? -10.542 -1.273 13.823 1.00 97.38 114 CYS A CA 1
ATOM 890 C C . CYS A 1 114 ? -12.000 -0.805 13.931 1.00 97.38 114 CYS A C 1
ATOM 892 O O . CYS A 1 114 ? -12.466 -0.571 15.042 1.00 97.38 114 CYS A O 1
ATOM 894 N N . LEU A 1 115 ? -12.735 -0.720 12.813 1.00 97.69 115 LEU A N 1
ATOM 895 C CA . LEU A 1 115 ? -14.165 -0.380 12.812 1.00 97.69 115 LEU A CA 1
ATOM 896 C C . LEU A 1 115 ? -14.991 -1.420 13.575 1.00 97.69 115 LEU A C 1
ATOM 898 O O . LEU A 1 115 ? -15.826 -1.055 14.399 1.00 97.69 115 LEU A O 1
ATOM 902 N N . TYR A 1 116 ? -14.728 -2.708 13.339 1.00 97.12 116 TYR A N 1
ATOM 903 C CA . TYR A 1 116 ? -15.388 -3.802 14.045 1.00 97.12 116 TYR A CA 1
ATOM 904 C C . TYR A 1 116 ? -15.134 -3.732 15.555 1.00 97.12 116 TYR A C 1
ATOM 906 O O . TYR A 1 116 ? -16.082 -3.749 16.336 1.00 97.12 116 TYR A O 1
ATOM 914 N N . GLY A 1 117 ? -13.872 -3.595 15.975 1.00 96.25 117 GLY A N 1
ATOM 915 C CA . GLY A 1 117 ? -13.514 -3.486 17.391 1.00 96.25 117 GLY A CA 1
ATOM 916 C C . GLY A 1 117 ? -14.119 -2.249 18.058 1.00 96.25 117 GLY A C 1
ATOM 917 O O . GLY A 1 117 ? -14.617 -2.334 19.180 1.00 96.25 117 GLY A O 1
ATOM 918 N N . HIS A 1 118 ? -14.142 -1.119 17.349 1.00 96.50 118 HIS A N 1
ATOM 919 C CA . HIS A 1 118 ? -14.767 0.114 17.820 1.00 96.50 118 HIS A CA 1
ATOM 920 C C . HIS A 1 118 ? -16.276 -0.067 18.034 1.00 96.50 118 HIS A C 1
ATOM 922 O O . HIS A 1 118 ? -16.789 0.218 19.117 1.00 96.50 118 HIS A O 1
ATOM 928 N N . ALA A 1 119 ? -16.983 -0.605 17.035 1.00 97.38 119 ALA A N 1
ATOM 929 C CA . ALA A 1 119 ? -18.412 -0.891 17.130 1.00 97.38 119 ALA A CA 1
ATOM 930 C C . ALA A 1 119 ? -18.719 -1.899 18.248 1.00 97.38 119 ALA A C 1
ATOM 932 O O . ALA A 1 119 ? -19.644 -1.688 19.030 1.00 97.38 119 ALA A O 1
ATOM 933 N N . PHE A 1 120 ? -17.909 -2.954 18.377 1.00 96.44 120 PHE A N 1
ATOM 934 C CA . PHE A 1 120 ? -18.052 -3.952 19.435 1.00 96.44 120 PHE A CA 1
ATOM 935 C C . PHE A 1 120 ? -17.933 -3.330 20.831 1.00 96.44 120 PHE A C 1
ATOM 937 O O . PHE A 1 120 ? -18.759 -3.621 21.694 1.00 96.44 120 PHE A O 1
ATOM 944 N N . CYS A 1 121 ? -16.969 -2.427 21.053 1.00 95.94 121 CYS A N 1
ATOM 945 C CA . CYS A 1 121 ? -16.829 -1.731 22.335 1.00 95.94 121 CYS A CA 1
ATOM 946 C C . CYS A 1 121 ? -18.081 -0.913 22.683 1.00 95.94 121 CYS A C 1
ATOM 948 O O . CYS A 1 121 ? -18.553 -0.969 23.818 1.00 95.94 121 CYS A O 1
ATOM 950 N N . TRP A 1 122 ? -18.660 -0.202 21.711 1.00 95.31 122 TRP A N 1
ATOM 951 C CA . TRP A 1 122 ? -19.895 0.558 21.927 1.00 95.31 122 TRP A CA 1
ATOM 952 C C . TRP A 1 122 ? -21.106 -0.332 22.198 1.00 95.31 122 TRP A C 1
ATOM 954 O O . TRP A 1 122 ? -21.900 -0.030 23.089 1.00 95.31 122 TRP A O 1
ATOM 964 N N . VAL A 1 123 ? -21.242 -1.444 21.471 1.00 95.75 123 VAL A N 1
ATOM 965 C CA . VAL A 1 123 ? -22.305 -2.430 21.712 1.00 95.75 123 VAL A CA 1
ATOM 966 C C . VAL A 1 123 ? -22.161 -3.052 23.102 1.00 95.75 123 VAL A C 1
ATOM 968 O O . VAL A 1 123 ? -23.157 -3.215 23.803 1.00 95.75 123 VAL A O 1
ATOM 971 N N . TYR A 1 124 ? -20.936 -3.354 23.531 1.00 94.94 124 TYR A N 1
ATOM 972 C CA . TYR A 1 124 ? -20.664 -3.903 24.856 1.00 94.94 124 TYR A CA 1
ATOM 973 C C . TYR A 1 124 ? -21.042 -2.924 25.979 1.00 94.94 124 TYR A C 1
ATOM 975 O O . TYR A 1 124 ? -21.742 -3.307 26.915 1.00 94.94 124 TYR A O 1
ATOM 983 N N . ILE A 1 125 ? -20.679 -1.641 25.848 1.00 94.38 125 ILE A N 1
ATOM 984 C CA . ILE A 1 125 ? -21.081 -0.593 26.803 1.00 94.38 125 ILE A CA 1
ATOM 985 C C . ILE A 1 125 ? -22.608 -0.449 26.842 1.00 94.38 125 ILE A C 1
ATOM 987 O O . ILE A 1 125 ? -23.186 -0.425 27.927 1.00 94.38 125 ILE A O 1
ATOM 991 N N . ARG A 1 126 ? -23.276 -0.412 25.678 1.00 94.44 126 ARG A N 1
ATOM 992 C CA . ARG A 1 126 ? -24.749 -0.372 25.584 1.00 94.44 126 ARG A CA 1
ATOM 993 C C . ARG A 1 126 ? -25.395 -1.547 26.320 1.00 94.44 126 ARG A C 1
ATOM 995 O O . ARG A 1 126 ? -26.307 -1.337 27.107 1.00 94.44 126 ARG A O 1
ATOM 1002 N N . ARG A 1 127 ? -24.885 -2.768 26.128 1.00 94.19 127 ARG A N 1
ATOM 1003 C CA . ARG A 1 127 ? -25.394 -3.970 26.811 1.00 94.19 127 ARG A CA 1
ATOM 1004 C C . ARG A 1 127 ? -25.312 -3.855 28.335 1.00 94.19 127 ARG A C 1
ATOM 1006 O O . ARG A 1 127 ? -26.255 -4.265 29.000 1.00 94.19 127 ARG A O 1
ATOM 1013 N N . ILE A 1 128 ? -24.231 -3.288 28.873 1.00 93.12 128 ILE A N 1
ATOM 1014 C CA . ILE A 1 128 ? -24.067 -3.078 30.324 1.00 93.12 128 ILE A CA 1
ATOM 1015 C C . ILE A 1 128 ? -25.027 -2.006 30.843 1.00 93.12 128 ILE A C 1
ATOM 1017 O O . ILE A 1 128 ? -25.634 -2.180 31.902 1.00 93.12 128 ILE A O 1
ATOM 1021 N N . MET A 1 129 ? -25.181 -0.910 30.095 1.00 94.00 129 MET A N 1
ATOM 1022 C CA . MET A 1 129 ? -26.153 0.132 30.431 1.00 94.00 129 MET A CA 1
ATOM 1023 C C . MET A 1 129 ? -27.562 -0.453 30.542 1.00 94.00 129 MET A C 1
ATOM 1025 O O . MET A 1 129 ? -28.247 -0.194 31.530 1.00 94.00 129 MET A O 1
ATOM 1029 N N . ASP A 1 130 ? -27.958 -1.282 29.572 1.00 93.69 130 ASP A N 1
ATOM 1030 C CA . ASP A 1 130 ? -29.283 -1.900 29.524 1.00 93.69 130 ASP A CA 1
ATOM 1031 C C . ASP A 1 130 ? -29.467 -2.950 30.632 1.00 93.69 130 ASP A C 1
ATOM 1033 O O . ASP A 1 130 ? -30.507 -2.971 31.293 1.00 93.69 130 ASP A O 1
ATOM 1037 N N . SER A 1 131 ? -28.460 -3.799 30.884 1.00 93.31 131 SER A N 1
ATOM 1038 C CA . SER A 1 131 ? -28.557 -4.867 31.889 1.00 93.31 131 SER A CA 1
ATOM 1039 C C . SER A 1 131 ? -28.601 -4.339 33.318 1.00 93.31 131 SER A C 1
ATOM 1041 O O . SER A 1 131 ? -29.312 -4.880 34.159 1.00 93.31 131 SER A O 1
ATOM 1043 N N . GLU A 1 132 ? -27.837 -3.287 33.608 1.00 91.44 132 GLU A N 1
ATOM 1044 C CA . GLU A 1 132 ? -27.743 -2.733 34.959 1.00 91.44 132 GLU A CA 1
ATOM 1045 C C . GLU A 1 132 ? -28.624 -1.495 35.168 1.00 91.44 132 GLU A C 1
ATOM 1047 O O . GLU A 1 132 ? -28.658 -0.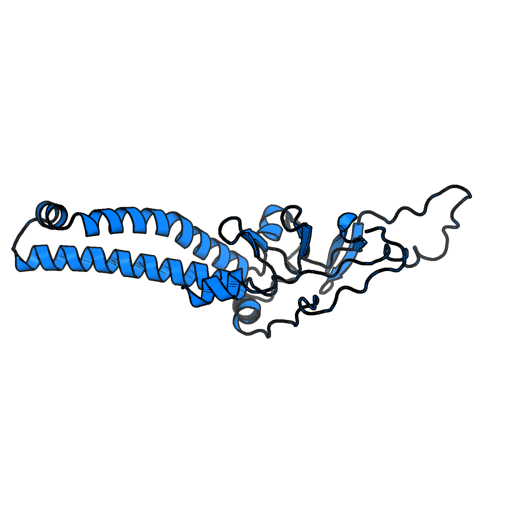955 36.274 1.00 91.44 132 GLU A O 1
ATOM 1052 N N . LYS A 1 133 ? -29.316 -1.022 34.121 1.00 91.44 133 LYS A N 1
ATOM 1053 C CA . LYS A 1 133 ? -30.069 0.244 34.112 1.00 91.44 133 LYS A CA 1
ATOM 1054 C C . LYS A 1 133 ? -29.219 1.420 34.611 1.00 91.44 133 LYS A C 1
ATOM 1056 O O . LYS A 1 133 ? -29.660 2.231 35.425 1.00 91.44 133 LYS A O 1
ATOM 1061 N N . THR A 1 134 ? -27.970 1.490 34.153 1.00 92.50 134 THR A N 1
ATOM 1062 C CA . THR A 1 134 ? -27.004 2.520 34.566 1.00 92.50 134 THR A CA 1
ATOM 1063 C C . THR A 1 134 ? -26.726 3.536 33.461 1.00 92.50 134 THR A C 1
ATOM 1065 O O . THR A 1 134 ? -27.005 3.315 32.284 1.00 92.50 134 THR A O 1
ATOM 1068 N N . SER A 1 135 ? -26.167 4.687 33.844 1.00 92.56 135 SER A N 1
ATOM 1069 C CA . SER A 1 135 ? -25.709 5.696 32.890 1.00 92.56 135 SER A CA 1
ATOM 1070 C C . SER A 1 135 ? -24.447 5.242 32.150 1.00 92.56 135 SER A C 1
ATOM 1072 O O . SER A 1 135 ? -23.654 4.448 32.660 1.00 92.56 135 SER A O 1
ATOM 1074 N N . ILE A 1 136 ? -24.214 5.813 30.965 1.00 91.06 136 ILE A N 1
ATOM 1075 C CA . ILE A 1 136 ? -23.050 5.497 30.122 1.00 91.06 136 ILE A CA 1
ATOM 1076 C C . ILE A 1 136 ? -21.716 5.689 30.847 1.00 91.06 136 ILE A C 1
ATOM 1078 O O . ILE A 1 136 ? -20.830 4.848 30.745 1.00 91.06 136 ILE A O 1
ATOM 1082 N N . TRP A 1 137 ? -21.601 6.747 31.651 1.00 88.50 137 TRP A N 1
ATOM 1083 C CA . TRP A 1 137 ? -20.405 7.038 32.437 1.00 88.50 137 TRP A CA 1
ATOM 1084 C C . TRP A 1 137 ? -20.115 5.940 33.457 1.00 88.50 137 TRP A C 1
ATOM 1086 O O . TRP A 1 137 ? -18.971 5.519 33.596 1.00 88.50 137 TRP A O 1
ATOM 1096 N N . LYS A 1 138 ? -21.155 5.429 34.127 1.00 89.94 138 LYS A N 1
ATOM 1097 C CA . LYS A 1 138 ? -21.023 4.349 35.109 1.00 89.94 138 LYS A CA 1
ATOM 1098 C C . LYS A 1 138 ? -20.727 3.001 34.445 1.00 89.94 138 LYS A C 1
ATOM 1100 O O . LYS A 1 138 ? -19.956 2.216 34.987 1.00 89.94 138 LYS A O 1
ATOM 1105 N N . ALA A 1 139 ? -21.287 2.748 33.262 1.00 90.06 139 ALA A N 1
ATOM 1106 C CA . ALA A 1 139 ? -20.941 1.575 32.463 1.00 90.06 139 ALA A CA 1
ATOM 1107 C C . ALA A 1 139 ? -19.475 1.626 31.994 1.00 90.06 139 ALA A C 1
ATOM 1109 O O . ALA A 1 139 ? -18.754 0.640 32.107 1.00 90.06 139 ALA A O 1
ATOM 1110 N N . MET A 1 140 ? -18.999 2.794 31.550 1.00 90.00 140 MET A N 1
ATOM 1111 C CA . MET A 1 140 ? -17.614 2.988 31.115 1.00 90.00 140 MET A CA 1
ATOM 1112 C C . MET A 1 140 ? -16.605 2.806 32.255 1.00 90.00 140 MET A C 1
ATOM 1114 O O . MET A 1 140 ? -15.598 2.126 32.058 1.00 90.00 140 MET A O 1
ATOM 1118 N N . THR A 1 141 ? -16.864 3.350 33.451 1.00 90.06 141 THR A N 1
ATOM 1119 C CA . THR A 1 141 ? -15.952 3.186 34.601 1.00 90.06 141 THR A CA 1
ATOM 1120 C C . THR A 1 141 ? -15.838 1.735 35.067 1.00 90.06 141 THR A C 1
ATOM 1122 O O . THR A 1 141 ? -14.792 1.348 35.584 1.00 90.06 141 THR A O 1
ATOM 1125 N N . LYS A 1 142 ? -16.864 0.908 34.830 1.00 89.38 142 LYS A N 1
ATOM 1126 C CA . LYS A 1 142 ? -16.814 -0.542 35.072 1.00 89.38 142 LYS A CA 1
ATOM 1127 C C . LYS A 1 142 ? -15.975 -1.307 34.047 1.00 89.38 142 LYS A C 1
ATOM 1129 O O . LYS A 1 142 ? -15.526 -2.413 34.336 1.00 89.38 142 LYS A O 1
ATOM 1134 N N . THR A 1 143 ? -15.744 -0.739 32.864 1.00 91.50 143 THR A N 1
ATOM 1135 C CA . THR A 1 143 ? -15.026 -1.393 31.761 1.00 91.50 143 THR A CA 1
ATOM 1136 C C . THR A 1 143 ? -13.880 -0.523 31.236 1.00 91.50 143 THR A C 1
ATOM 1138 O O . THR A 1 143 ? -13.915 -0.082 30.081 1.00 91.50 143 THR A O 1
ATOM 1141 N N . PRO A 1 144 ? -12.822 -0.286 32.036 1.00 92.31 144 PRO A N 1
ATOM 1142 C CA . PRO A 1 144 ? -11.701 0.564 31.625 1.00 92.31 144 PRO A CA 1
ATOM 1143 C C . PRO A 1 144 ? -11.006 0.058 30.350 1.00 92.31 144 PRO A C 1
ATOM 1145 O O . PRO A 1 144 ? -10.552 0.857 29.533 1.00 92.31 144 PRO A O 1
ATOM 1148 N N . ALA A 1 145 ? -10.997 -1.261 30.119 1.00 93.12 145 ALA A N 1
ATOM 1149 C CA . ALA A 1 145 ? -10.468 -1.858 28.893 1.00 93.12 145 ALA A CA 1
ATOM 1150 C C . ALA A 1 145 ? -11.199 -1.369 27.627 1.00 93.12 145 ALA A C 1
ATOM 1152 O O . ALA A 1 145 ? -10.556 -1.060 26.626 1.00 93.12 145 ALA A O 1
ATOM 1153 N N . SER A 1 146 ? -12.530 -1.238 27.668 1.00 93.75 146 SER A N 1
ATOM 1154 C CA . SER A 1 146 ? -13.316 -0.731 26.536 1.00 93.75 146 SER A CA 1
ATOM 1155 C C . SER A 1 146 ? -13.020 0.740 26.255 1.00 93.75 146 SER A C 1
ATOM 1157 O O . SER A 1 146 ? -12.951 1.124 25.093 1.00 93.75 146 SER A O 1
ATOM 1159 N N . ILE A 1 147 ? -12.769 1.551 27.290 1.00 94.12 147 ILE A N 1
ATOM 1160 C CA . ILE A 1 147 ? -12.338 2.947 27.118 1.00 94.12 147 ILE A CA 1
ATOM 1161 C C . ILE A 1 147 ? -10.990 2.994 26.392 1.00 94.12 147 ILE A C 1
ATOM 1163 O O . ILE A 1 147 ? -10.860 3.683 25.380 1.00 94.12 147 ILE A O 1
ATOM 1167 N N . ALA A 1 148 ? -10.004 2.227 26.868 1.00 95.69 148 ALA A N 1
ATOM 1168 C CA . ALA A 1 148 ? -8.680 2.172 26.254 1.00 95.69 148 ALA A CA 1
ATOM 1169 C C . ALA A 1 148 ? -8.750 1.720 24.785 1.00 95.69 148 ALA A C 1
ATOM 1171 O O . ALA A 1 148 ? -8.126 2.330 23.917 1.00 95.69 148 ALA A O 1
ATOM 1172 N N . LEU A 1 149 ? -9.563 0.702 24.488 1.00 95.62 149 LEU A N 1
ATOM 1173 C CA . LEU A 1 149 ? -9.779 0.217 23.125 1.00 95.62 149 LEU A CA 1
ATOM 1174 C C . LEU A 1 149 ? -10.521 1.227 22.243 1.00 95.62 149 LEU A C 1
ATOM 1176 O O . LEU A 1 149 ? -10.197 1.341 21.061 1.00 95.62 149 LEU A O 1
ATOM 1180 N N . ILE A 1 150 ? -11.476 1.993 22.777 1.00 96.38 150 ILE A N 1
ATOM 1181 C CA . ILE A 1 150 ? -12.148 3.067 22.030 1.00 96.38 150 ILE A CA 1
ATOM 1182 C C . ILE A 1 150 ? -11.147 4.161 21.658 1.00 96.38 150 ILE A C 1
ATOM 1184 O O . ILE A 1 150 ? -11.062 4.526 20.487 1.00 96.38 150 ILE A O 1
ATOM 1188 N N . VAL A 1 151 ? -10.348 4.639 22.613 1.00 96.56 151 VAL A N 1
ATOM 1189 C CA . VAL A 1 151 ? -9.326 5.666 22.352 1.00 96.56 151 VAL A CA 1
ATOM 1190 C C . VAL A 1 151 ? -8.303 5.159 21.335 1.00 96.56 151 VAL A C 1
ATOM 1192 O O . VAL A 1 151 ? -8.034 5.829 20.337 1.00 96.56 151 VAL A O 1
ATOM 1195 N N . TYR A 1 152 ? -7.782 3.946 21.534 1.00 96.38 152 TYR A N 1
ATOM 1196 C CA . TYR A 1 152 ? -6.827 3.335 20.613 1.00 96.38 152 TYR A CA 1
ATOM 1197 C C . TYR A 1 152 ? -7.413 3.148 19.208 1.00 96.38 152 TYR A C 1
ATOM 1199 O O . TYR A 1 152 ? -6.768 3.498 18.222 1.00 96.38 152 TYR A O 1
ATOM 1207 N N . SER A 1 153 ? -8.642 2.632 19.100 1.00 96.12 153 SER A N 1
ATOM 1208 C CA . SER A 1 153 ? -9.294 2.408 17.805 1.00 96.12 153 SER A CA 1
ATOM 1209 C C . SER A 1 153 ? -9.593 3.712 17.071 1.00 96.12 153 SER A C 1
ATOM 1211 O O . SER A 1 153 ? -9.415 3.745 15.859 1.00 96.12 153 SER A O 1
ATOM 1213 N N . LEU A 1 154 ? -9.963 4.794 17.763 1.00 95.81 154 LEU A N 1
ATOM 1214 C CA . LEU A 1 154 ? -10.148 6.113 17.147 1.00 95.81 154 LEU A CA 1
ATOM 1215 C C . LEU A 1 154 ? -8.840 6.660 16.567 1.00 95.81 154 LEU A C 1
ATOM 1217 O O . LEU A 1 154 ? -8.810 7.087 15.412 1.00 95.81 154 LEU A O 1
ATOM 1221 N N . LEU A 1 155 ? -7.751 6.594 17.339 1.00 96.31 155 LEU A N 1
ATOM 1222 C CA . LEU A 1 155 ? -6.428 7.003 16.867 1.00 96.31 155 LEU A CA 1
ATOM 1223 C C . LEU A 1 155 ? -5.981 6.142 15.683 1.00 96.31 155 LEU A C 1
ATOM 1225 O O . LEU A 1 155 ? -5.563 6.671 14.656 1.00 96.31 155 LEU A O 1
ATOM 1229 N N . ALA A 1 156 ? -6.124 4.820 15.785 1.00 95.44 156 ALA A N 1
ATOM 1230 C CA . ALA A 1 156 ? -5.798 3.911 14.696 1.00 95.44 156 ALA A CA 1
ATOM 1231 C C . ALA A 1 156 ? -6.622 4.228 13.438 1.00 95.44 156 ALA A C 1
ATOM 1233 O O . ALA A 1 156 ? -6.042 4.358 12.362 1.00 95.44 156 ALA A O 1
ATOM 1234 N N . LEU A 1 157 ? -7.941 4.416 13.557 1.00 96.44 157 LEU A N 1
ATOM 1235 C CA . LEU A 1 157 ? -8.836 4.731 12.438 1.00 96.44 157 LEU A CA 1
ATOM 1236 C C . LEU A 1 157 ? -8.461 6.028 11.730 1.00 96.44 157 LEU A C 1
ATOM 1238 O O . LEU A 1 157 ? -8.526 6.069 10.503 1.00 96.44 157 LEU A O 1
ATOM 1242 N N . TRP A 1 158 ? -8.022 7.052 12.463 1.00 95.56 158 TRP A N 1
ATOM 1243 C CA . TRP A 1 158 ? -7.527 8.286 11.856 1.00 95.56 158 TRP A CA 1
ATOM 1244 C C . TRP A 1 158 ? -6.373 8.006 10.881 1.00 95.56 158 TRP A C 1
ATOM 1246 O O . TRP A 1 158 ? -6.417 8.414 9.720 1.00 95.56 158 TRP A O 1
ATOM 1256 N N . PHE A 1 159 ? -5.371 7.238 11.320 1.00 94.88 159 PHE A N 1
ATOM 1257 C CA . PHE A 1 159 ? -4.201 6.928 10.498 1.00 94.88 159 PHE A CA 1
ATOM 1258 C C . PHE A 1 159 ? -4.490 5.870 9.425 1.00 94.88 159 PHE A C 1
ATOM 1260 O O . PHE A 1 159 ? -4.286 6.126 8.237 1.00 94.88 159 PHE A O 1
ATOM 1267 N N . VAL A 1 160 ? -4.969 4.680 9.807 1.00 96.12 160 VAL A N 1
ATOM 1268 C CA . VAL A 1 160 ? -5.176 3.577 8.853 1.00 96.12 160 VAL A CA 1
ATOM 1269 C C . VAL A 1 160 ? -6.381 3.812 7.948 1.00 96.12 160 VAL A C 1
ATOM 1271 O O . VAL A 1 160 ? -6.348 3.423 6.785 1.00 96.12 160 VAL A O 1
ATOM 1274 N N . GLY A 1 161 ? -7.430 4.472 8.442 1.00 97.00 161 GLY A N 1
ATOM 1275 C CA . GLY A 1 161 ? -8.597 4.839 7.642 1.00 97.00 161 GLY A CA 1
ATOM 1276 C C . GLY A 1 161 ? -8.259 5.919 6.619 1.00 97.00 161 GLY A C 1
ATOM 1277 O O . GLY A 1 161 ? -8.570 5.753 5.440 1.00 97.00 161 GLY A O 1
ATOM 1278 N N . GLY A 1 162 ? -7.533 6.966 7.028 1.00 96.75 162 GLY A N 1
ATOM 1279 C CA . GLY A 1 162 ? -7.027 7.983 6.102 1.00 96.75 162 GLY A CA 1
ATOM 1280 C C . GLY A 1 162 ? -6.127 7.388 5.014 1.00 96.75 162 GLY A C 1
ATOM 1281 O O . GLY A 1 162 ? -6.288 7.697 3.831 1.00 96.75 162 GLY A O 1
ATOM 1282 N N . LEU A 1 163 ? -5.236 6.464 5.388 1.00 96.56 163 LEU A N 1
ATOM 1283 C CA . LEU A 1 163 ? -4.383 5.748 4.438 1.00 96.56 163 LEU A CA 1
ATOM 1284 C C . LEU A 1 163 ? -5.199 4.874 3.468 1.00 96.56 163 LEU A C 1
ATOM 1286 O O . LEU A 1 163 ? -4.936 4.893 2.265 1.00 96.56 163 LEU A O 1
ATOM 1290 N N . SER A 1 164 ? -6.218 4.161 3.959 1.00 97.88 164 SER A N 1
ATOM 1291 C CA . SER A 1 164 ? -7.144 3.384 3.122 1.00 97.88 164 SER A CA 1
ATOM 1292 C C . SER A 1 164 ? -7.846 4.256 2.080 1.00 97.88 164 SER A C 1
ATOM 1294 O O . SER A 1 164 ? -7.861 3.905 0.900 1.00 97.88 164 SER A O 1
ATOM 1296 N N . VAL A 1 165 ? -8.379 5.416 2.483 1.00 97.81 165 VAL A N 1
ATOM 1297 C CA . VAL A 1 165 ? -9.047 6.359 1.567 1.00 97.81 165 VAL A CA 1
ATOM 1298 C C . VAL A 1 165 ? -8.070 6.903 0.525 1.00 97.81 165 VAL A C 1
ATOM 1300 O O . VAL A 1 165 ? -8.388 6.930 -0.666 1.00 97.81 165 VAL A O 1
ATOM 1303 N N . LEU A 1 166 ? -6.859 7.283 0.942 1.00 96.56 166 LEU A N 1
ATOM 1304 C CA . LEU A 1 166 ? -5.823 7.749 0.022 1.00 96.56 166 LEU A CA 1
ATOM 1305 C C . LEU A 1 166 ? -5.493 6.688 -1.035 1.00 96.56 166 LEU A C 1
ATOM 1307 O O . LEU A 1 166 ? -5.470 7.003 -2.224 1.00 96.56 166 LEU A O 1
ATOM 1311 N N . HIS A 1 167 ? -5.252 5.440 -0.630 1.00 97.62 167 HIS A N 1
ATOM 1312 C CA . HIS A 1 167 ? -4.905 4.389 -1.584 1.00 97.62 167 HIS A CA 1
ATOM 1313 C C . HIS A 1 167 ? -6.085 3.961 -2.460 1.00 97.62 167 HIS A C 1
ATOM 1315 O O . HIS A 1 167 ? -5.867 3.636 -3.624 1.00 97.62 167 HIS A O 1
ATOM 1321 N N . LEU A 1 168 ? -7.326 4.033 -1.967 1.00 97.81 168 LEU A N 1
ATOM 1322 C CA . LEU A 1 168 ? -8.519 3.863 -2.804 1.00 97.81 168 LEU A CA 1
ATOM 1323 C C . LEU A 1 168 ? -8.561 4.900 -3.932 1.00 97.81 168 LEU A C 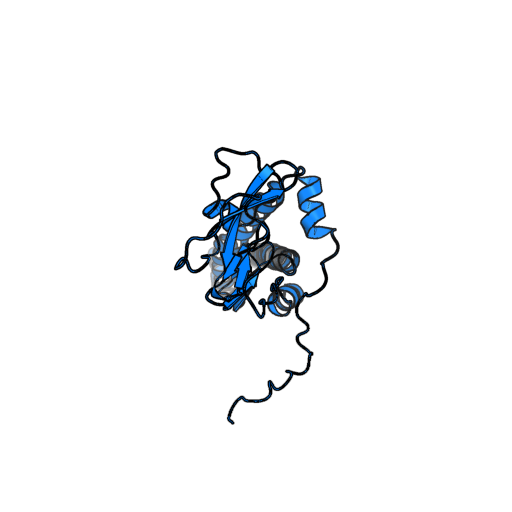1
ATOM 1325 O O . LEU A 1 168 ? -8.786 4.540 -5.088 1.00 97.81 168 LEU A O 1
ATOM 1329 N N . TYR A 1 169 ? -8.278 6.167 -3.615 1.00 96.50 169 TYR A N 1
ATOM 1330 C CA . TYR A 1 169 ? -8.151 7.222 -4.621 1.00 96.50 169 TYR A CA 1
ATOM 1331 C C . TYR A 1 169 ? -7.002 6.941 -5.599 1.00 96.50 169 TYR A C 1
ATOM 1333 O O . TYR A 1 169 ? -7.183 7.012 -6.808 1.00 96.50 169 TYR A O 1
ATOM 1341 N N . LEU A 1 170 ? -5.820 6.571 -5.103 1.00 96.12 170 LEU A N 1
ATOM 1342 C CA . LEU A 1 170 ? -4.660 6.278 -5.953 1.00 96.12 170 LEU A CA 1
ATOM 1343 C C . LEU A 1 170 ? -4.917 5.118 -6.929 1.00 96.12 170 LEU A C 1
ATOM 1345 O O . LEU A 1 170 ? -4.532 5.193 -8.097 1.00 96.12 170 LEU A O 1
ATOM 1349 N N . ILE A 1 171 ? -5.618 4.074 -6.477 1.00 96.94 171 ILE A N 1
ATOM 1350 C CA . ILE A 1 171 ? -6.052 2.969 -7.337 1.00 96.94 171 ILE A CA 1
ATOM 1351 C C . ILE A 1 171 ? -7.051 3.478 -8.379 1.00 96.94 171 ILE A C 1
ATOM 1353 O O . ILE A 1 171 ? -6.901 3.148 -9.553 1.00 96.94 171 ILE A O 1
ATOM 1357 N N . SER A 1 172 ? -8.026 4.314 -8.000 1.00 96.25 172 SER A N 1
ATOM 1358 C CA . SER A 1 172 ? -9.042 4.806 -8.941 1.00 96.25 172 SER A CA 1
ATOM 1359 C C . SER A 1 172 ? -8.445 5.625 -10.087 1.00 96.25 172 SER A C 1
ATOM 1361 O O . SER A 1 172 ? -8.949 5.537 -11.207 1.00 96.25 172 SER A O 1
ATOM 1363 N N . VAL A 1 173 ? -7.333 6.327 -9.848 1.00 93.69 173 VAL A N 1
ATOM 1364 C CA . VAL A 1 173 ? -6.608 7.099 -10.871 1.00 93.69 173 VAL A CA 1
ATOM 1365 C C . VAL A 1 173 ? -5.387 6.380 -11.462 1.00 93.69 173 VAL A C 1
ATOM 1367 O O . VAL A 1 173 ? -4.705 6.975 -12.288 1.00 93.69 173 VAL A O 1
ATOM 1370 N N . ASN A 1 174 ? -5.100 5.129 -11.076 1.00 94.44 174 ASN A N 1
ATOM 1371 C CA . ASN A 1 174 ? -3.894 4.358 -11.434 1.00 94.44 174 ASN A CA 1
ATOM 1372 C C . ASN A 1 174 ? -2.581 5.142 -11.258 1.00 94.44 174 ASN A C 1
ATOM 1374 O O . ASN A 1 174 ? -1.757 5.237 -12.172 1.00 94.44 174 ASN A O 1
ATOM 1378 N N . GLN A 1 175 ? -2.378 5.702 -10.069 1.00 93.25 175 GLN A N 1
ATOM 1379 C CA . GLN A 1 175 ? -1.137 6.383 -9.692 1.00 93.25 175 GLN A CA 1
ATOM 1380 C C . GLN A 1 175 ? -0.552 5.752 -8.434 1.00 93.25 175 GLN A C 1
ATOM 1382 O O . GLN A 1 175 ? -1.288 5.308 -7.559 1.00 93.25 175 GLN A O 1
ATOM 1387 N N . SER A 1 176 ? 0.772 5.711 -8.335 1.00 94.00 176 SER A N 1
ATOM 1388 C CA . SER A 1 176 ? 1.453 5.415 -7.078 1.00 94.00 176 SER A CA 1
ATOM 1389 C C . SER A 1 176 ? 1.548 6.670 -6.205 1.00 94.00 176 SER A C 1
ATOM 1391 O O . SER A 1 176 ? 1.454 7.805 -6.684 1.00 94.00 176 SER A O 1
ATOM 1393 N N . THR A 1 177 ? 1.770 6.482 -4.908 1.00 93.94 177 THR A N 1
ATOM 1394 C CA . THR A 1 177 ? 2.032 7.573 -3.963 1.00 93.94 177 THR A CA 1
ATOM 1395 C C . THR A 1 177 ? 3.224 8.409 -4.432 1.00 93.94 177 THR A C 1
ATOM 1397 O O . THR A 1 177 ? 3.153 9.638 -4.476 1.00 93.94 177 THR A O 1
ATOM 1400 N N . TYR A 1 178 ? 4.302 7.747 -4.866 1.00 92.00 178 TYR A N 1
ATOM 1401 C CA . TYR A 1 178 ? 5.476 8.405 -5.437 1.00 92.00 178 TYR A CA 1
ATOM 1402 C C . TYR A 1 178 ? 5.133 9.259 -6.659 1.00 92.00 178 TYR A C 1
ATOM 1404 O O . TYR A 1 178 ? 5.599 10.393 -6.774 1.00 92.00 178 TYR A O 1
ATOM 1412 N N . GLU A 1 179 ? 4.307 8.729 -7.562 1.00 89.94 179 GLU A N 1
ATOM 1413 C CA . GLU A 1 179 ? 3.856 9.440 -8.756 1.00 89.94 179 GLU A CA 1
ATOM 1414 C C . GLU A 1 179 ? 3.066 10.694 -8.390 1.00 89.94 179 GLU A C 1
ATOM 1416 O O . GLU A 1 179 ? 3.393 11.768 -8.886 1.00 89.94 179 GLU A O 1
ATOM 1421 N N . LYS A 1 180 ? 2.122 10.597 -7.448 1.00 87.81 180 LYS A N 1
ATOM 1422 C CA . LYS A 1 180 ? 1.331 11.743 -6.978 1.00 87.81 180 LYS A CA 1
ATOM 1423 C C . LYS A 1 180 ? 2.192 12.875 -6.405 1.00 87.81 180 LYS A C 1
ATOM 1425 O O . LYS A 1 180 ? 1.897 14.040 -6.654 1.00 87.81 180 LYS A O 1
ATOM 1430 N N . PHE A 1 181 ? 3.237 12.554 -5.638 1.00 85.12 181 PHE A N 1
ATOM 1431 C CA . PHE A 1 181 ? 4.074 13.571 -4.985 1.00 85.12 181 PHE A CA 1
ATOM 1432 C C . PHE A 1 181 ? 5.222 14.099 -5.848 1.00 85.12 181 PHE A C 1
ATOM 1434 O O . PHE A 1 181 ? 5.718 15.193 -5.587 1.00 85.12 181 PHE A O 1
ATOM 1441 N N . ARG A 1 182 ? 5.695 13.331 -6.835 1.00 77.44 182 ARG A N 1
ATOM 1442 C CA . ARG A 1 182 ? 6.927 13.662 -7.572 1.00 77.44 182 ARG A CA 1
ATOM 1443 C C . ARG A 1 182 ? 6.726 13.922 -9.054 1.00 77.44 182 ARG A C 1
ATOM 1445 O O . ARG A 1 182 ? 7.556 14.601 -9.655 1.00 77.44 182 ARG A O 1
ATOM 1452 N N . TYR A 1 183 ? 5.645 13.411 -9.631 1.00 66.75 183 TYR A N 1
ATOM 1453 C CA . TYR A 1 183 ? 5.237 13.715 -10.991 1.00 66.75 183 TYR A CA 1
ATOM 1454 C C . TYR A 1 183 ? 3.988 14.593 -10.938 1.00 66.75 183 TYR A C 1
ATOM 1456 O O . TYR A 1 183 ? 2.868 14.121 -10.759 1.00 66.75 183 TYR A O 1
ATOM 1464 N N . HIS A 1 184 ? 4.165 15.898 -11.138 1.00 55.78 184 HIS A N 1
ATOM 1465 C CA . HIS A 1 184 ? 3.041 16.734 -11.533 1.00 55.78 184 HIS A CA 1
ATOM 1466 C C . HIS A 1 184 ? 2.676 16.377 -12.974 1.00 55.78 184 HIS A C 1
ATOM 1468 O O . HIS A 1 184 ? 3.216 16.939 -13.922 1.00 55.78 184 HIS A O 1
ATOM 1474 N N . PHE A 1 185 ? 1.711 15.474 -13.144 1.00 57.19 185 PHE A N 1
ATOM 1475 C CA . PHE A 1 185 ? 1.009 15.260 -14.416 1.00 57.19 185 PHE A CA 1
ATOM 1476 C C . PHE A 1 185 ? 0.224 16.510 -14.875 1.00 57.19 185 PHE A C 1
ATOM 1478 O O . PHE A 1 185 ? -0.595 16.420 -15.778 1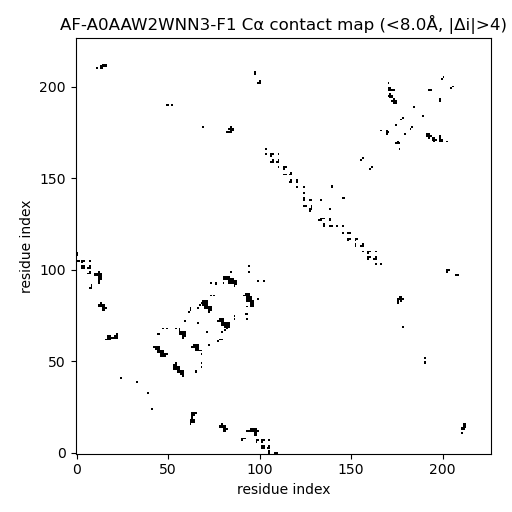.00 57.19 185 PHE A O 1
ATOM 1485 N N . SER A 1 186 ? 0.459 17.695 -14.295 1.00 46.72 186 SER A N 1
ATOM 1486 C CA . SER A 1 186 ? -0.308 18.928 -14.524 1.00 46.72 186 SER A CA 1
ATOM 1487 C C . SER A 1 186 ? -0.300 19.424 -15.974 1.00 46.72 186 SER A C 1
ATOM 1489 O O . SER A 1 186 ? -1.012 20.372 -16.289 1.00 46.72 186 SER A O 1
ATOM 1491 N N . ARG A 1 187 ? 0.470 18.791 -16.868 1.00 51.28 187 ARG A N 1
ATOM 1492 C CA . ARG A 1 187 ? 0.483 19.077 -18.308 1.00 51.28 187 ARG A CA 1
ATOM 1493 C C . ARG A 1 187 ? 0.108 17.900 -19.215 1.00 51.28 187 ARG A C 1
ATOM 1495 O O . ARG A 1 187 ? -0.113 18.131 -20.397 1.00 51.28 187 ARG A O 1
ATOM 1502 N N . HIS A 1 188 ? 0.001 16.672 -18.701 1.00 59.22 188 HIS A N 1
ATOM 1503 C CA . HIS A 1 188 ? -0.272 15.483 -19.517 1.00 59.22 188 HIS A CA 1
ATOM 1504 C C . HIS A 1 188 ? -1.244 14.538 -18.808 1.00 59.22 188 HIS A C 1
ATOM 1506 O O . HIS A 1 188 ? -1.085 14.236 -17.627 1.00 59.22 188 HIS A O 1
ATOM 1512 N N . THR A 1 189 ? -2.247 14.055 -19.538 1.00 72.94 189 THR A N 1
ATOM 1513 C CA . THR A 1 189 ? -3.173 13.009 -19.088 1.00 72.94 189 THR A CA 1
ATOM 1514 C C . THR A 1 189 ? -2.398 11.803 -18.548 1.00 72.94 189 THR A C 1
ATOM 1516 O O . THR A 1 189 ? -1.369 11.432 -19.105 1.00 72.94 189 THR A O 1
ATOM 1519 N N . ASN A 1 190 ? -2.852 11.198 -17.440 1.00 83.62 190 ASN A N 1
ATOM 1520 C CA . ASN A 1 190 ? -2.190 10.015 -16.880 1.00 83.62 190 ASN A CA 1
ATOM 1521 C C . ASN A 1 190 ? -2.293 8.845 -17.883 1.00 83.62 190 ASN A C 1
ATOM 1523 O O . ASN A 1 190 ? -3.393 8.298 -18.011 1.00 83.62 190 ASN A O 1
ATOM 1527 N N . PRO A 1 191 ? -1.192 8.415 -18.536 1.00 85.94 191 PRO A N 1
ATOM 1528 C CA . PRO A 1 191 ? -1.249 7.369 -19.561 1.00 85.94 191 PRO A CA 1
ATOM 1529 C C . PRO A 1 191 ? -1.646 6.007 -18.980 1.00 85.94 191 PRO A C 1
ATOM 1531 O O . PRO A 1 191 ? -2.151 5.146 -19.686 1.00 85.94 191 PRO A O 1
ATOM 1534 N N . PHE A 1 192 ? -1.469 5.814 -17.671 1.00 88.62 192 PHE A N 1
ATOM 1535 C CA . PHE A 1 192 ? -1.771 4.555 -16.999 1.00 88.62 192 PHE A CA 1
ATOM 1536 C C . PHE A 1 192 ? -3.236 4.433 -16.567 1.00 88.62 192 PHE A C 1
ATOM 1538 O O . PHE A 1 192 ? -3.666 3.353 -16.160 1.00 88.62 192 PHE A O 1
ATOM 1545 N N . ASN A 1 193 ? -4.013 5.518 -16.613 1.00 91.00 193 ASN A N 1
ATOM 1546 C CA . ASN A 1 193 ? -5.407 5.491 -16.188 1.00 91.00 193 ASN A CA 1
ATOM 1547 C C . ASN A 1 193 ? -6.296 4.863 -17.273 1.00 91.00 193 ASN A C 1
ATOM 1549 O O . ASN A 1 193 ? -6.521 5.459 -18.321 1.00 91.00 193 ASN A O 1
ATOM 1553 N N . LYS A 1 194 ? -6.858 3.683 -16.990 1.00 91.56 194 LYS A N 1
ATOM 1554 C CA . LYS A 1 194 ? -7.731 2.924 -17.907 1.00 91.56 194 LYS A CA 1
ATOM 1555 C C . LYS A 1 194 ? -9.216 3.014 -17.526 1.00 91.56 194 LYS A C 1
ATOM 1557 O O . LYS A 1 194 ? -10.039 2.281 -18.074 1.00 91.56 194 LYS A O 1
ATOM 1562 N N . GLY A 1 195 ? -9.559 3.885 -16.576 1.00 93.25 195 GLY A N 1
ATOM 1563 C CA . GLY A 1 195 ? -10.876 3.967 -15.946 1.00 93.25 195 GLY A CA 1
ATOM 1564 C C . GLY A 1 195 ? -10.967 3.139 -14.662 1.00 93.25 195 GLY A C 1
ATOM 1565 O O . GLY A 1 195 ? -10.279 2.131 -14.504 1.00 93.25 195 GLY A O 1
ATOM 1566 N N . ILE A 1 196 ? -11.843 3.564 -13.744 1.00 95.12 196 ILE A N 1
ATOM 1567 C CA . ILE A 1 196 ? -11.894 3.081 -12.352 1.00 95.12 196 ILE A CA 1
ATOM 1568 C C . ILE A 1 196 ? -11.944 1.549 -12.285 1.00 95.12 196 ILE A C 1
ATOM 1570 O O . ILE A 1 196 ? -11.067 0.935 -11.687 1.00 95.12 196 ILE A O 1
ATOM 1574 N N . VAL A 1 197 ? -12.909 0.911 -12.953 1.00 96.69 197 VAL A N 1
ATOM 1575 C CA . VAL A 1 197 ? -13.091 -0.552 -12.888 1.00 96.69 197 VAL A CA 1
ATOM 1576 C C . VAL A 1 197 ? -11.851 -1.300 -13.388 1.00 96.69 197 VAL A C 1
ATOM 1578 O O . VAL A 1 197 ? -11.386 -2.230 -12.732 1.00 96.69 197 VAL A O 1
ATOM 1581 N N . LYS A 1 198 ? -11.268 -0.867 -14.515 1.00 96.38 198 LYS A N 1
ATOM 1582 C CA . LYS A 1 198 ? -10.064 -1.494 -15.081 1.00 96.38 198 LYS A CA 1
ATOM 1583 C C . LYS A 1 198 ? -8.843 -1.287 -14.188 1.00 96.38 198 LYS A C 1
ATOM 1585 O O . LYS A 1 198 ? -8.039 -2.202 -14.058 1.00 96.38 198 LYS A O 1
ATOM 1590 N N . ASN A 1 199 ? -8.724 -0.135 -13.532 1.00 96.75 199 ASN A N 1
ATOM 1591 C CA . ASN A 1 199 ? -7.628 0.132 -12.603 1.00 96.75 199 ASN A CA 1
ATOM 1592 C C . ASN A 1 199 ? -7.716 -0.752 -11.351 1.00 96.75 199 ASN A C 1
ATOM 1594 O O . ASN A 1 199 ? -6.710 -1.309 -10.914 1.00 96.75 199 ASN A O 1
ATOM 1598 N N . PHE A 1 200 ? -8.921 -0.937 -10.805 1.00 97.38 200 PHE A N 1
ATOM 1599 C CA . PHE A 1 200 ? -9.146 -1.875 -9.705 1.00 97.38 200 PHE A CA 1
ATOM 1600 C C . PHE A 1 200 ? -8.854 -3.317 -10.145 1.00 97.38 200 PHE A C 1
ATOM 1602 O O . PHE A 1 200 ? -8.114 -4.023 -9.461 1.00 97.38 200 PHE A O 1
ATOM 1609 N N . ALA A 1 201 ? -9.345 -3.742 -11.314 1.00 96.94 201 ALA A N 1
ATOM 1610 C CA . ALA A 1 201 ? -9.047 -5.066 -11.862 1.00 96.94 201 ALA A CA 1
ATOM 1611 C C . ALA A 1 201 ? -7.536 -5.279 -12.081 1.00 96.94 201 ALA A C 1
ATOM 1613 O O . ALA A 1 201 ? -7.014 -6.353 -11.791 1.00 96.94 201 ALA A O 1
ATOM 1614 N N . GLU A 1 202 ? -6.799 -4.252 -12.511 1.00 95.19 202 GLU A N 1
ATOM 1615 C CA . GLU A 1 202 ? -5.341 -4.315 -12.653 1.00 95.19 202 GLU A CA 1
ATOM 1616 C C . GLU A 1 202 ? -4.637 -4.567 -11.311 1.00 95.19 202 GLU A C 1
ATOM 1618 O O . GLU A 1 202 ? -3.624 -5.259 -11.271 1.00 95.19 202 GLU A O 1
ATOM 1623 N N . VAL A 1 203 ? -5.160 -4.058 -10.196 1.00 95.44 203 VAL A N 1
ATOM 1624 C CA . VAL A 1 203 ? -4.561 -4.272 -8.869 1.00 95.44 203 VAL A CA 1
ATOM 1625 C C . VAL A 1 203 ? -4.967 -5.621 -8.272 1.00 95.44 203 VAL A C 1
ATOM 1627 O O . VAL A 1 203 ? -4.111 -6.341 -7.747 1.00 95.44 203 VAL A O 1
ATOM 1630 N N . PHE A 1 204 ? -6.253 -5.969 -8.352 1.00 96.06 204 PHE A N 1
ATOM 1631 C CA . PHE A 1 204 ? -6.833 -7.102 -7.624 1.00 96.06 204 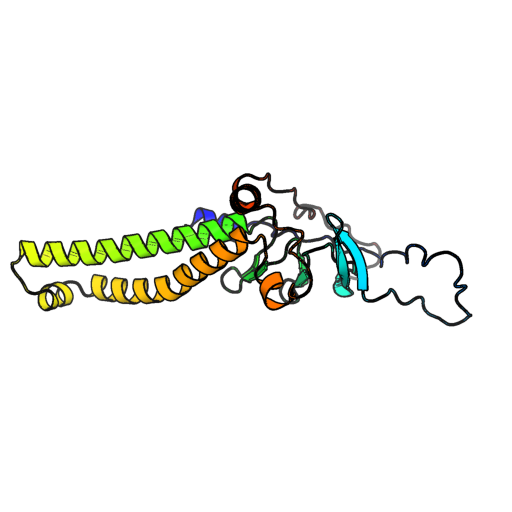PHE A CA 1
ATOM 1632 C C . PHE A 1 204 ? -6.938 -8.390 -8.440 1.00 96.06 204 PHE A C 1
ATOM 1634 O O . PHE A 1 204 ? -6.818 -9.471 -7.868 1.00 96.06 204 PHE A O 1
ATOM 1641 N N . CYS A 1 205 ? -7.128 -8.286 -9.754 1.00 94.88 205 CYS A N 1
ATOM 1642 C CA . CYS A 1 205 ? -7.449 -9.419 -10.626 1.00 94.88 205 CYS A CA 1
ATOM 1643 C C . CYS A 1 205 ? -6.318 -9.783 -11.598 1.00 94.88 205 CYS A C 1
ATOM 1645 O O . CYS A 1 205 ? -6.386 -10.822 -12.247 1.00 94.88 205 CYS A O 1
ATOM 1647 N N . SER A 1 206 ? -5.269 -8.964 -11.714 1.00 92.88 206 SER A N 1
ATOM 1648 C CA . SER A 1 206 ? -4.119 -9.292 -12.561 1.00 92.88 206 SER A CA 1
ATOM 1649 C C . SER A 1 206 ? -3.267 -10.415 -11.963 1.00 92.88 206 SER A C 1
ATOM 1651 O O . SER A 1 206 ? -3.203 -10.595 -10.739 1.00 92.88 206 SER A O 1
ATOM 1653 N N . SER A 1 207 ? -2.551 -11.145 -12.817 1.00 93.69 207 SER A N 1
ATOM 1654 C CA . SER A 1 207 ? -1.490 -12.036 -12.351 1.00 93.69 207 SER A CA 1
ATOM 1655 C C . SER A 1 207 ? -0.345 -11.217 -11.756 1.00 93.69 207 SER A C 1
ATOM 1657 O O . SER A 1 207 ? 0.007 -10.152 -12.268 1.00 93.69 207 SER A O 1
ATOM 1659 N N . ILE A 1 208 ? 0.239 -11.702 -10.661 1.00 93.56 208 ILE A N 1
ATOM 1660 C CA . ILE A 1 208 ? 1.465 -11.106 -10.132 1.00 93.56 208 ILE A CA 1
ATOM 1661 C C . ILE A 1 208 ? 2.600 -11.584 -11.044 1.00 93.56 208 ILE A C 1
ATOM 1663 O O . ILE A 1 208 ? 2.726 -12.797 -11.204 1.00 93.56 208 ILE A O 1
ATOM 1667 N N . PRO A 1 209 ? 3.438 -10.686 -11.599 1.00 93.69 209 PRO A N 1
ATOM 1668 C CA . PRO A 1 209 ? 4.603 -11.081 -12.395 1.00 93.69 209 PRO A CA 1
ATOM 1669 C C . PRO A 1 209 ? 5.519 -12.055 -11.639 1.00 93.69 209 PRO A C 1
ATOM 1671 O O . PRO A 1 209 ? 5.343 -12.266 -10.439 1.00 93.69 209 PRO A O 1
ATOM 1674 N N . GLU A 1 210 ? 6.534 -12.627 -12.280 1.00 94.31 210 GLU A N 1
ATOM 1675 C CA . GLU A 1 210 ? 7.568 -13.416 -11.589 1.00 94.31 210 GLU A CA 1
ATOM 1676 C C . GLU A 1 210 ? 8.658 -12.530 -10.964 1.00 94.31 210 GLU A C 1
ATOM 1678 O O . GLU A 1 210 ? 8.766 -11.339 -11.266 1.00 94.31 210 GLU A O 1
ATOM 1683 N N . SER A 1 211 ? 9.398 -13.070 -9.988 1.00 95.19 211 SER A N 1
ATOM 1684 C CA . SER A 1 211 ? 10.503 -12.335 -9.354 1.00 95.19 211 SER A CA 1
ATOM 1685 C C . SER A 1 211 ? 11.673 -12.297 -10.323 1.00 95.19 211 SER A C 1
ATOM 1687 O O . SER A 1 211 ? 12.116 -13.345 -10.783 1.00 95.19 211 SER A O 1
ATOM 1689 N N . LYS A 1 212 ? 12.223 -11.110 -10.586 1.00 94.12 212 LYS A N 1
ATOM 1690 C CA . LYS A 1 212 ? 13.436 -10.975 -11.410 1.00 94.12 212 LYS A CA 1
ATOM 1691 C C . LYS A 1 212 ? 14.706 -11.372 -10.656 1.00 94.12 212 LYS A C 1
ATOM 1693 O O . LYS A 1 212 ? 15.759 -11.539 -11.262 1.00 94.12 212 LYS A O 1
ATOM 1698 N N . ILE A 1 213 ? 14.614 -11.514 -9.334 1.00 91.69 213 ILE A N 1
ATOM 1699 C CA . ILE A 1 213 ? 15.712 -11.937 -8.471 1.00 91.69 213 ILE A CA 1
ATOM 1700 C C . ILE A 1 213 ? 15.481 -13.379 -8.037 1.00 91.69 213 ILE A C 1
ATOM 1702 O O . ILE A 1 213 ? 14.452 -13.709 -7.438 1.00 91.69 213 ILE A O 1
ATOM 1706 N N . ASN A 1 214 ? 16.473 -14.231 -8.287 1.00 89.94 214 ASN A N 1
ATOM 1707 C CA . ASN A 1 214 ? 16.531 -15.556 -7.692 1.00 89.94 214 ASN A CA 1
ATOM 1708 C C . ASN A 1 214 ? 17.266 -15.482 -6.346 1.00 89.94 214 ASN A C 1
ATOM 1710 O O . ASN A 1 214 ? 18.486 -15.612 -6.282 1.00 89.94 214 ASN A O 1
ATOM 1714 N N . PHE A 1 215 ? 16.511 -15.301 -5.261 1.00 88.12 215 PHE A N 1
ATOM 1715 C CA . PHE A 1 215 ? 17.055 -15.218 -3.898 1.00 88.12 215 PHE A CA 1
ATOM 1716 C C . PHE A 1 215 ? 17.704 -16.519 -3.401 1.00 88.12 215 PHE A C 1
ATOM 1718 O O . PHE A 1 215 ? 18.375 -16.510 -2.375 1.00 88.12 215 PHE A O 1
ATOM 1725 N N . ARG A 1 216 ? 17.501 -17.641 -4.105 1.00 88.75 216 ARG A N 1
ATOM 1726 C CA . ARG A 1 216 ? 18.087 -18.948 -3.773 1.00 88.75 216 ARG A CA 1
ATOM 1727 C C . ARG A 1 216 ? 19.284 -19.302 -4.659 1.00 88.75 216 ARG A C 1
ATOM 1729 O O . ARG A 1 216 ? 19.845 -20.386 -4.511 1.00 88.75 216 ARG A O 1
ATOM 1736 N N . ALA A 1 217 ? 19.667 -18.430 -5.592 1.00 88.19 217 ALA A N 1
ATOM 1737 C CA . ALA A 1 217 ? 20.826 -18.664 -6.439 1.00 88.19 217 ALA A CA 1
ATOM 1738 C C . ALA A 1 217 ? 22.113 -18.675 -5.599 1.00 88.19 217 ALA A C 1
ATOM 1740 O O . ALA A 1 217 ? 22.317 -17.819 -4.738 1.00 88.19 217 ALA A O 1
ATOM 1741 N N . LYS A 1 218 ? 23.005 -19.635 -5.873 1.00 84.19 218 LYS A N 1
ATOM 1742 C CA . LYS A 1 218 ? 24.341 -19.652 -5.267 1.00 84.19 218 LYS A CA 1
ATOM 1743 C C . LYS A 1 218 ? 25.133 -18.452 -5.781 1.00 84.19 218 LYS A C 1
ATOM 1745 O O . LYS A 1 218 ? 25.184 -18.214 -6.988 1.00 84.19 218 LYS A O 1
ATOM 1750 N N . VAL A 1 219 ? 25.772 -17.717 -4.873 1.00 79.19 219 VAL A N 1
ATOM 1751 C CA . VAL A 1 219 ? 26.674 -16.623 -5.244 1.00 79.19 219 VAL A CA 1
ATOM 1752 C C . VAL A 1 219 ? 27.852 -17.222 -6.006 1.00 79.19 219 VAL A C 1
ATOM 1754 O O . VAL A 1 219 ? 28.605 -18.029 -5.461 1.00 79.19 219 VAL A O 1
ATOM 1757 N N . GLN A 1 220 ? 28.010 -16.847 -7.274 1.00 73.38 220 GLN A N 1
ATOM 1758 C CA . GLN A 1 220 ? 29.199 -17.222 -8.029 1.00 73.38 220 GLN A CA 1
ATOM 1759 C C . GLN A 1 220 ? 30.391 -16.469 -7.439 1.00 73.38 220 GLN A C 1
ATOM 1761 O O . GLN A 1 220 ? 30.433 -15.236 -7.459 1.00 73.38 220 GLN A O 1
ATOM 1766 N N . LYS A 1 221 ? 31.350 -17.211 -6.878 1.00 65.38 221 LYS A N 1
ATOM 1767 C CA . LYS A 1 221 ? 32.599 -16.643 -6.372 1.00 65.38 221 LYS A CA 1
ATOM 1768 C C . LYS A 1 221 ? 33.348 -16.072 -7.576 1.00 65.38 221 LYS A C 1
ATOM 1770 O O . LYS A 1 221 ? 33.806 -16.825 -8.430 1.00 65.38 221 LYS A O 1
ATOM 1775 N N . LYS A 1 222 ? 33.422 -14.743 -7.687 1.00 61.25 222 LYS A N 1
ATOM 1776 C CA . LYS A 1 222 ? 34.264 -14.111 -8.708 1.00 61.25 222 LYS A CA 1
ATOM 1777 C C . LYS A 1 222 ? 35.713 -14.495 -8.409 1.00 61.25 222 LYS A C 1
ATOM 1779 O O . LYS A 1 222 ? 36.186 -14.277 -7.295 1.00 61.25 222 LYS A O 1
ATOM 1784 N N . SER A 1 223 ? 36.400 -15.080 -9.384 1.00 49.34 223 SER A N 1
ATOM 1785 C CA . SER A 1 223 ? 37.842 -15.314 -9.318 1.00 49.34 223 SER A CA 1
ATOM 1786 C C . SER A 1 223 ? 38.553 -13.980 -9.061 1.00 49.34 223 SER A C 1
ATOM 1788 O O . SER A 1 223 ? 38.430 -13.068 -9.878 1.00 49.34 223 SER A O 1
ATOM 1790 N N . GLY A 1 224 ? 39.251 -13.853 -7.926 1.00 57.97 224 GLY A N 1
ATOM 1791 C CA . GLY A 1 224 ? 40.084 -12.683 -7.607 1.00 57.97 224 GLY A CA 1
ATOM 1792 C C . GLY A 1 224 ? 39.609 -11.764 -6.473 1.00 57.97 224 GLY A C 1
ATOM 1793 O O . GLY A 1 224 ? 40.161 -10.680 -6.332 1.00 57.97 224 GLY A O 1
ATOM 1794 N N . MET A 1 225 ? 38.621 -12.149 -5.659 1.00 43.38 225 MET A N 1
ATOM 1795 C CA . MET A 1 225 ? 38.320 -11.418 -4.418 1.00 43.38 225 MET A CA 1
ATOM 1796 C C . MET A 1 225 ? 39.158 -12.017 -3.269 1.00 43.38 225 MET A C 1
ATOM 1798 O O . MET A 1 225 ? 39.031 -13.227 -3.043 1.00 43.38 225 MET A O 1
ATOM 1802 N N . PRO A 1 226 ? 40.042 -11.246 -2.599 1.00 50.59 226 PRO A N 1
ATOM 1803 C CA . PRO A 1 226 ? 40.778 -11.752 -1.444 1.00 50.59 226 PRO A CA 1
ATOM 1804 C C . PRO A 1 226 ? 39.808 -12.107 -0.300 1.00 50.59 226 PRO A C 1
ATOM 1806 O O . PRO A 1 226 ? 38.683 -11.596 -0.296 1.00 50.59 226 PRO A O 1
ATOM 1809 N N . PRO A 1 227 ? 40.211 -13.034 0.592 1.00 55.00 227 PRO A N 1
ATOM 1810 C CA . PRO A 1 227 ? 39.393 -13.490 1.715 1.00 55.00 227 PRO A CA 1
ATOM 1811 C C . PRO A 1 227 ? 38.985 -12.359 2.662 1.00 55.00 227 PRO A C 1
ATOM 1813 O O . PRO A 1 227 ? 39.762 -11.387 2.804 1.00 55.00 227 PRO A O 1
#

pLDDT: mean 87.4, std 15.38, range [39.62, 98.5]

Radius of gyration: 24.88 Å; Cα contacts (8 Å, |Δi|>4): 272; chains: 1; bounding box: 71×39×72 Å

InterPro domains:
  IPR001594 Palmitoyltransferase, DHHC domain [PF01529] (58-182)
  IPR039859 Palmitoyltransferase PFA4/ZDHHC16/ZDHHC20/ERF2-like [PTHR22883] (1-211)